Protein AF-0000000078832105 (afdb_homodimer)

Organism: Myxococcus xanthus (strain DK1622) (NCBI:txid246197)

Sequence (194 aa):
MTTTIAQAGFVQVTSPYPEEQELLDPALAAPTPQKAAQLRQKASHWLSRAQKELHDAIFARDGSEAGLDRYASARAELDSAETWALRVAEAFAIRRDMTTTIAQAGFVQVTSPYPEEQELLDPALAAPTPQKAAQLRQKASHWLSRAQKELHDAIFARDGSEAGLDRYASARAELDSAETWALRVAEAFAIRRD

Nearest PDB structures (foldseek):
  9had-assembly2_B  TM=5.428E-01  e=3.131E+00  Dermatophagoides farinae
  9had-assembly1_A  TM=5.353E-01  e=4.151E+00  Dermatophagoides farinae
  5yny-assembly1_A  TM=5.457E-01  e=4.646E+00  Dermatophagoides farinae
  3mq1-assembly1_A  TM=5.879E-01  e=6.895E+00  Dermatophagoides pteronyssinus
  8tsh-assembly1_L  TM=4.467E-01  e=4.391E+00  Caldimonas thermodepolymerans

Radius of gyration: 22.41 Å; Cα contacts (8 Å, |Δi|>4): 141; chains: 2; bounding box: 81×54×56 Å

Solvent-accessible surface area (backbone atoms only — not comparable to full-atom values): 10918 Å² total; per-residue (Å²): 138,84,80,79,78,80,77,76,75,74,73,72,73,69,65,83,56,64,66,59,63,56,67,76,32,70,59,65,76,68,45,52,71,65,52,46,51,49,51,47,50,51,30,49,50,47,33,52,50,25,51,50,47,32,55,50,26,45,72,59,34,54,84,43,69,68,30,52,50,44,31,53,51,22,48,51,46,29,53,53,28,48,53,50,32,46,51,53,28,53,56,54,27,62,61,72,107,137,85,80,80,79,79,78,75,76,74,73,72,74,67,70,80,57,65,67,60,60,54,70,74,34,71,58,65,76,72,46,51,71,66,53,46,51,48,51,48,49,52,29,50,51,46,33,53,51,26,49,50,46,32,55,50,26,46,72,58,34,55,84,43,69,68,30,51,50,46,32,51,51,23,49,52,46,29,53,53,27,48,53,49,31,47,52,53,28,52,56,53,28,62,62,71,107

Foldseek 3Di:
DDPPPPPPPPPPCVVVPCVLVCLPPCCLVDPDPVVLVVQLVVLVVQLVVLVVQLVVLVVVQDPDPVSVVSNVVSVVSNVSSVVSNVSSVVSVVVVVD/DDPPPPPPPPPCVVVVPCLLVCLVPCCLVDPDPVVLVVQLVVLVVQLVVLVVQLVCLVVVQDPDPVSVVSNVVSVVSNVSSVVSNVSSVVSVVVVVD

pLDDT: mean 73.22, std 26.32, range [25.31, 98.56]

Structure (mmCIF, N/CA/C/O backbone):
data_AF-0000000078832105-model_v1
#
loop_
_entity.id
_entity.type
_entity.pdbx_description
1 polymer 'FruA-associating protein, FapA'
#
loop_
_atom_site.group_PDB
_atom_site.id
_atom_site.type_symbol
_atom_site.label_atom_id
_atom_site.label_alt_id
_atom_site.label_comp_id
_atom_site.label_asym_id
_atom_site.label_entity_id
_atom_site.label_seq_id
_atom_site.pdbx_PDB_ins_code
_atom_site.Cartn_x
_atom_site.Cartn_y
_atom_site.Cartn_z
_atom_site.occupancy
_atom_site.B_iso_or_equiv
_atom_site.auth_seq_id
_atom_site.auth_comp_id
_atom_site.auth_asym_id
_atom_site.auth_atom_id
_atom_site.pdbx_PDB_model_num
ATOM 1 N N . MET A 1 1 ? -41.094 24.5 -32.531 1 25.81 1 MET A N 1
ATOM 2 C CA . MET A 1 1 ? -39.812 25.078 -32.125 1 25.81 1 MET A CA 1
ATOM 3 C C . MET A 1 1 ? -39.344 24.453 -30.812 1 25.81 1 MET A C 1
ATOM 5 O O . MET A 1 1 ? -39.969 24.641 -29.766 1 25.81 1 MET A O 1
ATOM 9 N N . THR A 1 2 ? -38.844 23.062 -30.734 1 27.06 2 THR A N 1
ATOM 10 C CA . THR A 1 2 ? -38.562 22.016 -29.766 1 27.06 2 THR A CA 1
ATOM 11 C C . THR A 1 2 ? -37.312 22.297 -28.984 1 27.06 2 THR A C 1
ATOM 13 O O . THR A 1 2 ? -36.219 22.328 -29.531 1 27.06 2 THR A O 1
ATOM 16 N N . THR A 1 3 ? -37.312 23.266 -27.969 1 27.09 3 THR A N 1
ATOM 17 C CA . THR A 1 3 ? -36.156 23.672 -27.219 1 27.09 3 THR A CA 1
ATOM 18 C C . THR A 1 3 ? -35.531 22.484 -26.469 1 27.09 3 THR A C 1
ATOM 20 O O . THR A 1 3 ? -36.219 21.844 -25.672 1 27.09 3 THR A O 1
ATOM 23 N N . THR A 1 4 ? -34.594 21.734 -27.047 1 29.16 4 THR A N 1
ATOM 24 C CA . THR A 1 4 ? -33.844 20.625 -26.484 1 29.16 4 THR A CA 1
ATOM 25 C C . THR A 1 4 ? -33.094 21.062 -25.219 1 29.16 4 THR A C 1
ATOM 27 O O . THR A 1 4 ? -32.281 21.969 -25.25 1 29.16 4 THR A O 1
ATOM 30 N N . ILE A 1 5 ? -33.781 21 -24.031 1 27.84 5 ILE A N 1
ATOM 31 C CA . ILE A 1 5 ? -33.156 21.25 -22.719 1 27.84 5 ILE A CA 1
ATOM 32 C C . ILE A 1 5 ? -31.953 20.328 -22.516 1 27.84 5 ILE A C 1
ATOM 34 O O . ILE A 1 5 ? -32.094 19.109 -22.578 1 27.84 5 ILE A O 1
ATOM 38 N N . ALA A 1 6 ? -30.734 20.688 -22.781 1 30.8 6 ALA A N 1
ATOM 39 C CA . ALA A 1 6 ? -29.438 20.062 -22.516 1 30.8 6 ALA A CA 1
ATOM 40 C C . ALA A 1 6 ? -29.297 19.688 -21.047 1 30.8 6 ALA A C 1
ATOM 42 O O . ALA A 1 6 ? -29.203 20.562 -20.188 1 30.8 6 ALA A O 1
ATOM 43 N N . GLN A 1 7 ? -29.938 18.656 -20.438 1 28.67 7 GLN A N 1
ATOM 44 C CA . GLN A 1 7 ? -29.734 18.188 -19.078 1 28.67 7 GLN A CA 1
ATOM 45 C C . GLN A 1 7 ? -28.281 17.797 -18.844 1 28.67 7 GLN A C 1
ATOM 47 O O . GLN A 1 7 ? -27.75 16.906 -19.5 1 28.67 7 GLN A O 1
ATOM 52 N N . ALA A 1 8 ? -27.453 18.766 -18.703 1 29.84 8 ALA A N 1
ATOM 53 C CA . ALA A 1 8 ? -26.078 18.594 -18.25 1 29.84 8 ALA A CA 1
ATOM 54 C C . ALA A 1 8 ? -25.984 17.594 -17.109 1 29.84 8 ALA A C 1
ATOM 56 O O . ALA A 1 8 ? -26.656 17.75 -16.078 1 29.84 8 ALA A O 1
ATOM 57 N N . GLY A 1 9 ? -26.031 16.312 -17.328 1 26.95 9 GLY A N 1
ATOM 58 C CA . GLY A 1 9 ? -25.938 15.18 -16.422 1 26.95 9 GLY A CA 1
ATOM 59 C C . GLY A 1 9 ? -24.828 15.32 -15.406 1 26.95 9 GLY A C 1
ATOM 60 O O . GLY A 1 9 ? -23.656 15.422 -15.773 1 26.95 9 GLY A O 1
ATOM 61 N N . PHE A 1 10 ? -25.031 16.062 -14.32 1 28 10 PHE A N 1
ATOM 62 C CA . PHE A 1 10 ? -24.203 16.141 -13.125 1 28 10 PHE A CA 1
ATOM 63 C C . PHE A 1 10 ? -23.812 14.75 -12.648 1 28 10 PHE A C 1
ATOM 65 O O . PHE A 1 10 ? -24.672 13.945 -12.273 1 28 10 PHE A O 1
ATOM 72 N N . VAL A 1 11 ? -23 14.109 -13.352 1 29.59 11 VAL A N 1
ATOM 73 C CA . VAL A 1 11 ? -22.484 12.867 -12.789 1 29.59 11 VAL A CA 1
ATOM 74 C C . VAL A 1 11 ? -22.047 13.086 -11.344 1 29.59 11 VAL A C 1
ATOM 76 O O . VAL A 1 11 ? -21.125 13.852 -11.07 1 29.59 11 VAL A O 1
ATOM 79 N N . GLN A 1 12 ? -22.969 13.102 -10.414 1 31.59 12 GLN A N 1
ATOM 80 C CA . GLN A 1 12 ? -22.688 13.062 -8.984 1 31.59 12 GLN A CA 1
ATOM 81 C C . GLN A 1 12 ? -21.609 12.023 -8.656 1 31.59 12 GLN A C 1
ATOM 83 O O . GLN A 1 12 ? -21.828 10.82 -8.852 1 31.59 12 GLN A O 1
ATOM 88 N N . VAL A 1 13 ? -20.453 12.258 -9.031 1 31.36 13 VAL A N 1
ATOM 89 C CA . VAL A 1 13 ? -19.422 11.375 -8.5 1 31.36 13 VAL A CA 1
ATOM 90 C C . VAL A 1 13 ? -19.625 11.195 -6.992 1 31.36 13 VAL A C 1
ATOM 92 O O . VAL A 1 13 ? -19.5 12.156 -6.227 1 31.36 13 VAL A O 1
ATOM 95 N N . THR A 1 14 ? -20.703 10.594 -6.598 1 33.31 14 THR A N 1
ATOM 96 C CA . THR A 1 14 ? -20.859 10.148 -5.215 1 33.31 14 THR A CA 1
ATOM 97 C C . THR A 1 14 ? -19.547 9.555 -4.691 1 33.31 14 THR A C 1
ATOM 99 O O . THR A 1 14 ? -19.078 8.539 -5.203 1 33.31 14 THR A O 1
ATOM 102 N N . SER A 1 15 ? -18.641 10.352 -4.57 1 36.91 15 SER A N 1
ATOM 103 C CA . SER A 1 15 ? -17.422 9.82 -3.98 1 36.91 15 SER A CA 1
ATOM 104 C C . SER A 1 15 ? -17.719 8.922 -2.789 1 36.91 15 SER A C 1
ATOM 106 O O . SER A 1 15 ? -18.406 9.336 -1.854 1 36.91 15 SER A O 1
ATOM 108 N N . PRO A 1 16 ? -17.859 7.684 -2.949 1 37.91 16 PRO A N 1
ATOM 109 C CA . PRO A 1 16 ? -18.328 6.715 -1.957 1 37.91 16 PRO A CA 1
ATOM 110 C C . PRO A 1 16 ? -17.688 6.91 -0.589 1 37.91 16 PRO A C 1
ATOM 112 O O . PRO A 1 16 ? -18.125 6.312 0.397 1 37.91 16 PRO A O 1
ATOM 115 N N . TYR A 1 17 ? -16.438 7.367 -0.546 1 37.22 17 TYR A N 1
ATOM 116 C CA . TYR A 1 17 ? -15.859 7.395 0.792 1 37.22 17 TYR A CA 1
ATOM 117 C C . TYR A 1 17 ? -15.992 8.781 1.414 1 37.22 17 TYR A C 1
ATOM 119 O O . TYR A 1 17 ? -15.469 9.758 0.877 1 37.22 17 TYR A O 1
ATOM 127 N N . PRO A 1 18 ? -16.922 8.969 2.186 1 40.38 18 PRO A N 1
ATOM 128 C CA . PRO A 1 18 ? -17.156 10.203 2.926 1 40.38 18 PRO A CA 1
ATOM 129 C C . PRO A 1 18 ? -15.875 10.836 3.453 1 40.38 18 PRO A C 1
ATOM 131 O O . PRO A 1 18 ? -15.805 12.055 3.621 1 40.38 18 PRO A O 1
ATOM 134 N N . GLU A 1 19 ? -15.008 9.969 3.688 1 41.38 19 GLU A N 1
ATOM 135 C CA . GLU A 1 19 ? -13.82 10.5 4.34 1 41.38 19 GLU A CA 1
ATOM 136 C C . GLU A 1 19 ? -13.062 11.461 3.416 1 41.38 19 GLU A C 1
ATOM 138 O O . GLU A 1 19 ? -12.281 12.289 3.881 1 41.38 19 GLU A O 1
ATOM 143 N N . GLU A 1 20 ? -13.242 11.242 2.188 1 42.34 20 GLU A N 1
ATOM 144 C CA . GLU A 1 20 ? -12.625 12.211 1.288 1 42.34 20 GLU A CA 1
ATOM 145 C C . GLU A 1 20 ? -13.164 13.617 1.535 1 42.34 20 GLU A C 1
ATOM 147 O O . GLU A 1 20 ? -12.43 14.602 1.411 1 42.34 20 GLU A O 1
ATOM 152 N N . GLN A 1 21 ? -14.438 13.688 1.765 1 43.47 21 GLN A N 1
ATOM 153 C CA . GLN A 1 21 ? -15.023 15 1.999 1 43.47 21 GLN A CA 1
ATOM 154 C C . GLN A 1 21 ? -14.359 15.695 3.186 1 43.47 21 GLN A C 1
ATOM 156 O O . GLN A 1 21 ? -14.219 16.922 3.191 1 43.47 21 GLN A O 1
ATOM 161 N N . GLU A 1 22 ? -14 15.031 4.141 1 45.31 22 GLU A N 1
ATOM 162 C CA . GLU A 1 22 ? -13.422 15.695 5.305 1 45.31 22 GLU A CA 1
ATOM 163 C C . GLU A 1 22 ? -12.055 16.281 4.977 1 45.31 22 GLU A C 1
ATOM 165 O O . GLU A 1 22 ? -11.648 17.281 5.574 1 45.31 22 GLU A O 1
ATOM 170 N N . LEU A 1 23 ? -11.32 15.672 4.098 1 45.22 23 LEU A N 1
ATOM 171 C CA . LEU A 1 23 ? -9.953 16.125 3.832 1 45.22 23 LEU A CA 1
ATOM 172 C C . LEU A 1 23 ? -9.953 17.547 3.273 1 45.22 23 LEU A C 1
ATOM 174 O O . LEU A 1 23 ? -8.992 18.281 3.459 1 45.22 23 LEU A O 1
ATOM 178 N N . LEU A 1 24 ? -10.867 17.781 2.359 1 45.84 24 LEU A N 1
ATOM 179 C CA . LEU A 1 24 ? -10.969 19.141 1.863 1 45.84 24 LEU A CA 1
ATOM 180 C C . LEU A 1 24 ? -11.508 20.078 2.943 1 45.84 24 LEU A C 1
ATOM 182 O O . LEU A 1 24 ? -11.812 21.234 2.672 1 45.84 24 LEU A O 1
ATOM 186 N N . ASP A 1 25 ? -11.695 19.578 4.137 1 46.91 25 ASP A N 1
ATOM 187 C CA . ASP A 1 25 ? -12.273 20.406 5.191 1 46.91 25 ASP A CA 1
ATOM 188 C C . ASP A 1 25 ? -11.336 21.547 5.574 1 46.91 25 ASP A C 1
ATOM 190 O O . ASP A 1 25 ? -10.117 21.359 5.676 1 46.91 25 ASP A O 1
ATOM 194 N N . PRO A 1 26 ? -11.703 22.703 5.512 1 47.16 26 PRO A N 1
ATOM 195 C CA . PRO A 1 26 ? -11.109 23.875 6.133 1 47.16 26 PRO A CA 1
ATOM 196 C C . PRO A 1 26 ? -10.32 23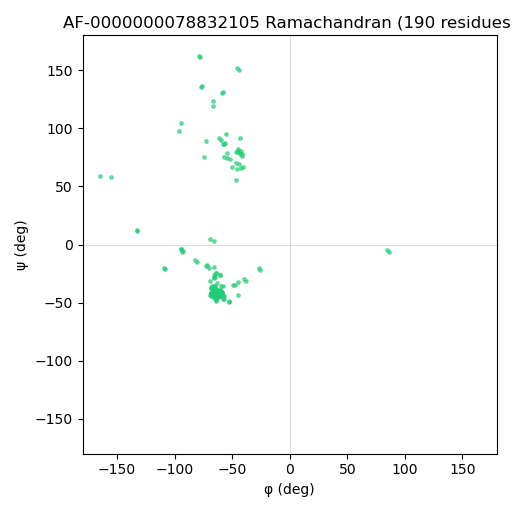.547 7.398 1 47.16 26 PRO A C 1
ATOM 198 O O . PRO A 1 26 ? -9.602 24.406 7.926 1 47.16 26 PRO A O 1
ATOM 201 N N . ALA A 1 27 ? -10.648 22.469 7.93 1 47.94 27 ALA A N 1
ATOM 202 C CA . ALA A 1 27 ? -10.023 22.156 9.211 1 47.94 27 ALA A CA 1
ATOM 203 C C . ALA A 1 27 ? -8.516 21.984 9.07 1 47.94 27 ALA A C 1
ATOM 205 O O . ALA A 1 27 ? -7.789 21.969 10.062 1 47.94 27 ALA A O 1
ATOM 206 N N . LEU A 1 28 ? -8.039 21.625 7.812 1 54.88 28 LEU A N 1
ATOM 207 C CA . LEU A 1 28 ? -6.59 21.562 7.656 1 54.88 28 LEU A CA 1
ATOM 208 C C . LEU A 1 28 ? -5.984 22.953 7.707 1 54.88 28 LEU A C 1
ATOM 210 O O . LEU A 1 28 ? -4.766 23.109 7.824 1 54.88 28 LEU A O 1
ATOM 214 N N . ALA A 1 29 ? -6.691 23.969 7.48 1 53.84 29 ALA A N 1
ATOM 215 C CA . ALA A 1 29 ? -6.137 25.328 7.395 1 53.84 29 ALA A CA 1
ATOM 216 C C . ALA A 1 29 ? -5.531 25.75 8.727 1 53.84 29 ALA A C 1
ATOM 218 O O . ALA A 1 29 ? -4.547 26.5 8.758 1 53.84 29 ALA A O 1
ATOM 219 N N . ALA A 1 30 ? -6.086 25.297 9.828 1 57.03 30 ALA A N 1
ATOM 220 C CA . ALA A 1 30 ? -5.469 25.766 11.07 1 57.03 30 ALA A CA 1
ATOM 221 C C . ALA A 1 30 ? -5.91 24.922 12.258 1 57.03 30 ALA A C 1
ATOM 223 O O . ALA A 1 30 ? -6.598 25.406 13.156 1 57.03 30 ALA A O 1
ATOM 224 N N . PRO A 1 31 ? -5.555 23.641 12.023 1 63.94 31 PRO A N 1
ATOM 225 C CA . PRO A 1 31 ? -6.109 22.828 13.117 1 63.94 31 PRO A CA 1
ATOM 226 C C . PRO A 1 31 ? -5.305 22.953 14.406 1 63.94 31 PRO A C 1
ATOM 228 O O . PRO A 1 31 ? -4.105 23.234 14.367 1 63.94 31 PRO A O 1
ATOM 231 N N . THR A 1 32 ? -6.035 23.109 15.5 1 74.69 32 THR A N 1
ATOM 232 C CA . THR A 1 32 ? -5.367 22.891 16.781 1 74.69 32 THR A CA 1
ATOM 233 C C . THR A 1 32 ? -4.504 21.625 16.719 1 74.69 32 THR A C 1
ATOM 235 O O . THR A 1 32 ? -4.699 20.766 15.859 1 74.69 32 THR A O 1
ATOM 238 N N . PRO A 1 33 ? -3.502 21.641 17.453 1 80.62 33 PRO A N 1
ATOM 239 C CA . PRO A 1 33 ? -2.66 20.453 17.516 1 80.62 33 PRO A CA 1
ATOM 240 C C . PRO A 1 33 ? -3.467 19.172 17.719 1 80.62 33 PRO A C 1
ATOM 242 O O . PRO A 1 33 ? -3.131 18.125 17.156 1 80.62 33 PRO A O 1
ATOM 245 N N . GLN A 1 34 ? -4.473 19.281 18.438 1 83.56 34 GLN A N 1
ATOM 246 C CA . GLN A 1 34 ? -5.309 18.109 18.703 1 83.56 34 GLN A CA 1
ATOM 247 C C . GLN A 1 34 ? -6.047 17.672 17.438 1 83.56 34 GLN A C 1
ATOM 249 O O . GLN A 1 34 ? -6.105 16.469 17.141 1 83.56 34 GLN A O 1
ATOM 254 N N . LYS A 1 35 ? -6.551 18.641 16.766 1 82.44 35 LYS A N 1
ATOM 255 C CA . LYS A 1 35 ? -7.262 18.328 15.523 1 82.44 35 LYS A CA 1
ATOM 256 C C . LYS A 1 35 ? -6.305 17.797 14.461 1 82.44 35 LYS A C 1
ATOM 258 O O . LYS A 1 35 ? -6.652 16.875 13.711 1 82.44 35 LYS A O 1
ATOM 263 N N . ALA A 1 36 ? -5.145 18.328 14.438 1 82.69 36 ALA A N 1
ATOM 264 C CA . ALA A 1 36 ? -4.117 17.844 13.516 1 82.69 36 ALA A CA 1
ATOM 265 C C . ALA A 1 36 ? -3.758 16.391 13.805 1 82.69 36 ALA A C 1
ATOM 267 O O . ALA A 1 36 ? -3.643 15.586 12.883 1 82.69 36 ALA A O 1
ATOM 268 N N . ALA A 1 37 ? -3.641 16.109 15.078 1 86.94 37 ALA A N 1
ATOM 269 C CA . ALA A 1 37 ? -3.309 14.742 15.477 1 86.94 37 ALA A CA 1
ATOM 270 C C . ALA A 1 37 ? -4.426 13.773 15.102 1 86.94 37 ALA A C 1
ATOM 272 O O . ALA A 1 37 ? -4.16 12.648 14.664 1 86.94 37 ALA A O 1
ATOM 273 N N . GLN A 1 38 ? -5.617 14.297 15.227 1 89.38 38 GLN A N 1
ATOM 274 C CA . GLN A 1 38 ? -6.77 13.461 14.898 1 89.38 38 GLN A CA 1
ATOM 275 C C . GLN A 1 38 ? -6.828 13.172 13.406 1 89.38 38 GLN A C 1
ATOM 277 O O . GLN A 1 38 ? -7.098 12.039 12.992 1 89.38 38 GLN A O 1
ATOM 282 N N . LEU A 1 39 ? -6.574 14.109 12.641 1 89.12 39 LEU A N 1
ATOM 283 C CA . LEU A 1 39 ? -6.598 13.945 11.188 1 89.12 39 LEU A CA 1
ATOM 284 C C . LEU A 1 39 ? -5.492 13 10.734 1 89.12 39 LEU A C 1
ATOM 286 O O . LEU A 1 39 ? -5.707 12.156 9.859 1 89.12 39 LEU A O 1
ATOM 290 N N . ARG A 1 40 ? -4.379 13.148 11.383 1 91.38 40 ARG A N 1
ATOM 291 C CA . ARG A 1 40 ? -3.264 12.266 11.062 1 91.38 40 ARG A CA 1
ATOM 292 C C . ARG A 1 40 ? -3.605 10.812 11.398 1 91.38 40 ARG A C 1
ATOM 294 O O . ARG A 1 40 ? -3.281 9.906 10.633 1 91.38 40 ARG A O 1
ATOM 301 N N . GLN A 1 41 ? -4.23 10.664 12.469 1 93.75 41 GLN A N 1
ATOM 302 C CA . GLN A 1 41 ? -4.621 9.32 12.883 1 93.75 41 GLN A CA 1
ATOM 303 C C . GLN A 1 41 ? -5.645 8.727 11.914 1 93.75 41 GLN A C 1
ATOM 305 O O . GLN A 1 41 ? -5.547 7.555 11.539 1 93.75 41 GLN A O 1
ATOM 310 N N . LYS A 1 42 ? -6.566 9.523 11.539 1 94.12 42 LYS A N 1
ATOM 311 C CA . LYS A 1 42 ? -7.594 9.062 10.609 1 94.12 42 LYS A CA 1
ATOM 312 C C . LYS A 1 42 ? -6.984 8.695 9.258 1 94.12 42 LYS A C 1
ATOM 314 O O . LYS A 1 42 ? -7.336 7.668 8.672 1 94.12 42 LYS A O 1
ATOM 319 N N . ALA A 1 43 ? -6.109 9.492 8.828 1 94.88 43 ALA A N 1
ATOM 320 C CA . ALA A 1 43 ? -5.434 9.227 7.566 1 94.88 43 ALA A CA 1
ATOM 321 C C . ALA A 1 43 ? -4.602 7.945 7.652 1 94.88 43 ALA A C 1
ATOM 323 O O . ALA A 1 43 ? -4.605 7.133 6.727 1 94.88 43 ALA A O 1
ATOM 324 N N . SER A 1 44 ? -3.924 7.781 8.719 1 96.31 44 SER A N 1
ATOM 325 C CA . SER A 1 44 ? -3.119 6.582 8.938 1 96.31 44 SER A CA 1
ATOM 326 C C . SER A 1 44 ? -3.982 5.328 8.93 1 96.31 44 SER A C 1
ATOM 328 O O . SER A 1 44 ? -3.631 4.328 8.297 1 96.31 44 SER A O 1
ATOM 330 N N . HIS A 1 45 ? -5.062 5.406 9.578 1 97.5 45 HIS A N 1
ATOM 331 C CA . HIS A 1 45 ? -5.957 4.258 9.664 1 97.5 45 HIS A CA 1
ATOM 332 C C . HIS A 1 45 ? -6.531 3.9 8.297 1 97.5 45 HIS A C 1
ATOM 334 O O . HIS A 1 45 ? -6.57 2.727 7.922 1 97.5 45 HIS A O 1
ATOM 340 N N . TRP A 1 46 ? -6.949 4.891 7.625 1 97.88 46 TRP A N 1
ATOM 341 C CA . TRP A 1 46 ? -7.516 4.637 6.305 1 97.88 46 TRP A CA 1
ATOM 342 C C . TRP A 1 46 ? -6.469 4.047 5.367 1 97.88 46 TRP A C 1
ATOM 344 O O . TRP A 1 46 ? -6.738 3.084 4.648 1 97.88 46 TRP A O 1
ATOM 354 N N . LEU A 1 47 ? -5.293 4.605 5.402 1 98.12 47 LEU A N 1
ATOM 355 C CA . LEU A 1 47 ? -4.219 4.102 4.555 1 98.12 47 LEU A CA 1
ATOM 356 C C . LEU A 1 47 ? -3.895 2.65 4.887 1 98.12 47 LEU A C 1
ATOM 358 O O . LEU A 1 47 ? -3.748 1.818 3.988 1 98.12 47 LEU A O 1
ATOM 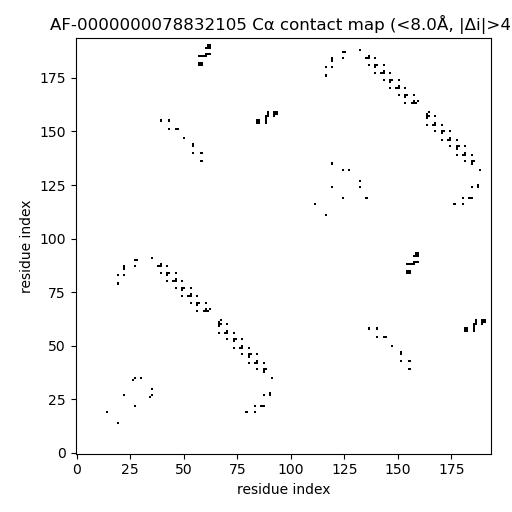362 N N . SER A 1 48 ? -3.846 2.34 6.145 1 98.38 48 SER A N 1
ATOM 363 C CA . SER A 1 48 ? -3.562 0.976 6.574 1 98.38 48 SER A CA 1
ATOM 364 C C . SER A 1 48 ? -4.637 0.008 6.094 1 98.38 48 SER A C 1
ATOM 366 O O . SER A 1 48 ? -4.324 -1.076 5.594 1 98.38 48 SER A O 1
ATOM 368 N N . ARG A 1 49 ? -5.836 0.424 6.23 1 98.38 49 ARG A N 1
ATOM 369 C CA . ARG A 1 49 ? -6.941 -0.424 5.797 1 98.38 49 ARG A CA 1
ATOM 370 C C . ARG A 1 49 ? -6.91 -0.644 4.289 1 98.38 49 ARG A C 1
ATOM 372 O O . ARG A 1 49 ? -7.086 -1.769 3.816 1 98.38 49 ARG A O 1
ATOM 379 N N . ALA A 1 50 ? -6.691 0.394 3.59 1 98.5 50 ALA A N 1
ATOM 380 C CA . ALA A 1 50 ? -6.648 0.304 2.133 1 98.5 50 ALA A CA 1
ATOM 381 C C . ALA A 1 50 ? -5.48 -0.564 1.671 1 98.5 50 ALA A C 1
ATOM 383 O O . ALA A 1 50 ? -5.609 -1.321 0.705 1 98.5 50 ALA A O 1
ATOM 384 N N . GLN A 1 51 ? -4.352 -0.435 2.303 1 98.56 51 GLN A N 1
ATOM 385 C CA . GLN A 1 51 ? -3.193 -1.268 2 1 98.56 51 GLN A CA 1
ATOM 386 C C . GLN A 1 51 ? -3.504 -2.744 2.225 1 98.56 51 GLN A C 1
ATOM 388 O O . GLN A 1 51 ? -3.168 -3.588 1.39 1 98.56 51 GLN A O 1
ATOM 393 N N . LYS A 1 52 ? -4.125 -3.059 3.264 1 98.44 52 LYS A N 1
ATOM 394 C CA . LYS A 1 52 ? -4.496 -4.438 3.562 1 98.44 52 LYS A CA 1
ATOM 395 C C . LYS A 1 52 ? -5.473 -4.98 2.521 1 98.44 52 LYS A C 1
ATOM 397 O O . LYS A 1 52 ? -5.344 -6.125 2.078 1 98.44 52 LYS A O 1
ATOM 402 N N . GLU A 1 53 ? -6.41 -4.152 2.176 1 98.44 53 GLU A N 1
ATOM 403 C CA . GLU A 1 53 ? -7.414 -4.59 1.208 1 98.44 53 GLU A CA 1
ATOM 404 C C . GLU A 1 53 ? -6.777 -4.895 -0.146 1 98.44 53 GLU A C 1
ATOM 406 O O . GLU A 1 53 ? -7.133 -5.879 -0.796 1 98.44 53 GLU A O 1
ATOM 411 N N . LEU A 1 54 ? -5.859 -4.066 -0.582 1 98.5 54 LEU A N 1
ATOM 412 C CA . LEU A 1 54 ? -5.172 -4.332 -1.842 1 98.5 54 LEU A CA 1
ATOM 413 C C . LEU A 1 54 ? -4.328 -5.598 -1.745 1 98.5 54 LEU A C 1
ATOM 415 O O . LEU A 1 54 ? -4.316 -6.414 -2.672 1 98.5 54 LEU A O 1
ATOM 419 N N . HIS A 1 55 ? -3.625 -5.703 -0.631 1 97.88 55 HIS A N 1
ATOM 420 C CA . HIS A 1 55 ? -2.836 -6.902 -0.382 1 97.88 55 HIS A CA 1
ATOM 421 C C . HIS A 1 55 ? -3.686 -8.164 -0.526 1 97.88 55 HIS A C 1
ATOM 423 O O . HIS A 1 55 ? -3.322 -9.078 -1.263 1 97.88 55 HIS A O 1
ATOM 429 N N . ASP A 1 56 ? -4.824 -8.172 0.126 1 97.25 56 ASP A N 1
ATOM 430 C CA . ASP A 1 56 ? -5.719 -9.328 0.087 1 97.25 56 ASP A CA 1
ATOM 431 C C . ASP A 1 56 ? -6.246 -9.562 -1.325 1 97.25 56 ASP A C 1
ATOM 433 O O . ASP A 1 56 ? -6.344 -10.711 -1.773 1 97.25 56 ASP A O 1
ATOM 437 N N . ALA A 1 57 ? -6.594 -8.492 -2.014 1 97.25 57 ALA A N 1
ATOM 438 C CA . ALA A 1 57 ? -7.148 -8.609 -3.359 1 97.25 57 ALA A CA 1
ATOM 439 C C . ALA A 1 57 ? -6.133 -9.219 -4.32 1 97.25 57 ALA A C 1
ATOM 441 O O . ALA A 1 57 ? -6.492 -10.008 -5.195 1 97.25 57 ALA A O 1
ATOM 442 N N . ILE A 1 58 ? -4.914 -8.828 -4.191 1 96.38 58 ILE A N 1
ATOM 443 C CA . ILE A 1 58 ? -3.859 -9.344 -5.059 1 96.38 58 ILE A CA 1
ATOM 444 C C . ILE A 1 58 ? -3.764 -10.859 -4.898 1 96.38 58 ILE A C 1
ATOM 446 O O . ILE A 1 58 ? -3.771 -11.602 -5.887 1 96.38 58 ILE A O 1
ATOM 450 N N . PHE A 1 59 ? -3.805 -11.398 -3.717 1 94.06 59 PHE A N 1
ATOM 451 C CA . PHE A 1 59 ? -3.51 -12.812 -3.502 1 94.06 59 PHE A CA 1
ATOM 452 C C . PHE A 1 59 ? -4.789 -13.641 -3.512 1 94.06 59 PHE A C 1
ATOM 454 O O . PHE A 1 59 ? -4.738 -14.875 -3.479 1 94.06 59 PHE A O 1
ATOM 461 N N . ALA A 1 60 ? -5.895 -12.945 -3.625 1 91.81 60 ALA A N 1
ATOM 462 C CA . ALA A 1 60 ? -7.168 -13.641 -3.801 1 91.81 60 ALA A CA 1
ATOM 463 C C . ALA A 1 60 ? -7.512 -13.797 -5.281 1 91.81 60 ALA A C 1
ATOM 465 O O . ALA A 1 60 ? -8.5 -14.438 -5.633 1 91.81 60 ALA A O 1
ATOM 466 N N . ARG A 1 61 ? -6.711 -13.211 -6.129 1 86.38 61 ARG A N 1
ATOM 467 C CA . ARG A 1 61 ? -6.992 -13.25 -7.562 1 86.38 61 ARG A CA 1
ATOM 468 C C . ARG A 1 61 ? -7.055 -14.688 -8.07 1 86.38 61 ARG A C 1
ATOM 470 O O . ARG A 1 61 ? -6.156 -15.492 -7.789 1 86.38 61 ARG A O 1
ATOM 477 N N . ASP A 1 62 ? -8.094 -14.984 -8.781 1 81.38 62 ASP A N 1
ATOM 478 C CA . ASP A 1 62 ? -8.305 -16.328 -9.297 1 81.38 62 ASP A CA 1
ATOM 479 C C . ASP A 1 62 ? -8.68 -16.312 -10.773 1 81.38 62 ASP A C 1
ATOM 481 O O . ASP A 1 62 ? -9.164 -17.312 -11.312 1 81.38 62 ASP A O 1
ATOM 485 N N . GLY A 1 63 ? -8.5 -15.156 -11.406 1 81.5 63 GLY A N 1
ATOM 486 C CA . GLY A 1 63 ? -8.766 -15.023 -12.836 1 81.5 63 GLY A CA 1
ATOM 487 C C . GLY A 1 63 ? -10.227 -14.742 -13.148 1 81.5 63 GLY A C 1
ATOM 488 O O . GLY A 1 63 ? -10.578 -14.492 -14.297 1 81.5 63 GLY A O 1
ATOM 489 N N . SER A 1 64 ? -11.102 -14.742 -12.172 1 86.12 64 SER A N 1
ATOM 490 C CA . SER A 1 64 ? -12.516 -14.469 -12.367 1 86.12 64 SER A CA 1
ATOM 491 C C . SER A 1 64 ? -12.781 -12.977 -12.5 1 86.12 64 SER A C 1
ATOM 493 O O . SER A 1 64 ? -11.938 -12.156 -12.125 1 86.12 64 SER A O 1
ATOM 495 N N . GLU A 1 65 ? -13.883 -12.641 -13.016 1 91.31 65 GLU A N 1
ATOM 496 C CA . GLU A 1 65 ? -14.305 -11.242 -13.109 1 91.31 65 GLU A CA 1
ATOM 497 C C . GLU A 1 65 ? -14.438 -10.617 -11.727 1 91.31 65 GLU A C 1
ATOM 499 O O . GLU A 1 65 ? -14.055 -9.461 -11.523 1 91.31 65 GLU A O 1
ATOM 504 N N . ALA A 1 66 ? -14.945 -11.383 -10.828 1 92.62 66 ALA A N 1
ATOM 505 C CA . ALA A 1 66 ? -15.094 -10.906 -9.461 1 92.62 66 ALA A CA 1
ATOM 506 C C . ALA A 1 66 ? -13.734 -10.562 -8.852 1 92.62 66 ALA A C 1
ATOM 508 O O . ALA A 1 66 ? -13.594 -9.562 -8.148 1 92.62 66 ALA A O 1
ATOM 509 N N . GLY A 1 67 ? -12.734 -11.391 -9.109 1 91.25 67 GLY A N 1
ATOM 510 C CA . GLY A 1 67 ? -11.383 -11.141 -8.633 1 91.25 67 GLY A CA 1
ATOM 511 C C . GLY A 1 67 ? -10.758 -9.898 -9.242 1 91.25 67 GLY A C 1
ATOM 512 O O . GLY A 1 67 ? -10.086 -9.133 -8.547 1 91.25 67 GLY A O 1
ATOM 513 N N . LEU A 1 68 ? -11.023 -9.727 -10.477 1 91.5 68 LEU A N 1
ATOM 514 C CA . LEU A 1 68 ? -10.516 -8.539 -11.164 1 91.5 68 LEU A CA 1
ATOM 515 C C . LEU A 1 68 ? -11.18 -7.273 -10.625 1 91.5 68 LEU A C 1
ATOM 517 O O . LEU A 1 68 ? -10.508 -6.258 -10.43 1 91.5 68 LEU A O 1
ATOM 521 N N . ASP A 1 69 ? -12.445 -7.359 -10.422 1 95.12 69 ASP A N 1
ATOM 522 C CA . ASP A 1 69 ? -13.188 -6.223 -9.891 1 95.12 69 ASP A CA 1
ATOM 523 C C . ASP A 1 69 ? -12.719 -5.875 -8.477 1 95.12 69 ASP A C 1
ATOM 525 O O . ASP A 1 69 ? -12.586 -4.699 -8.133 1 95.12 69 ASP A O 1
ATOM 529 N N . ARG A 1 70 ? -12.531 -6.855 -7.715 1 96 70 ARG A N 1
ATOM 530 C CA . ARG A 1 70 ? -12.055 -6.648 -6.348 1 96 70 ARG A CA 1
ATOM 531 C C . ARG A 1 70 ? -10.703 -5.945 -6.344 1 96 70 ARG A C 1
ATOM 533 O O . ARG A 1 70 ? -10.484 -5.023 -5.559 1 96 70 ARG A O 1
ATOM 540 N N . TYR A 1 71 ? -9.891 -6.391 -7.207 1 96 71 TYR A N 1
ATOM 541 C CA . TYR A 1 71 ? -8.578 -5.766 -7.309 1 96 71 TYR A CA 1
ATOM 542 C C . TYR A 1 71 ? -8.703 -4.312 -7.746 1 96 71 TYR A C 1
ATOM 544 O O . TYR A 1 71 ? -8.07 -3.426 -7.16 1 96 71 TYR A O 1
ATOM 552 N N . ALA A 1 72 ? -9.422 -4.09 -8.703 1 97.06 72 ALA A N 1
ATOM 553 C CA . ALA A 1 72 ? -9.602 -2.732 -9.211 1 97.06 72 ALA A CA 1
ATOM 554 C C . ALA A 1 72 ? -10.156 -1.81 -8.125 1 97.06 72 ALA A C 1
ATOM 556 O O . ALA A 1 72 ? -9.711 -0.67 -7.984 1 97.06 72 ALA A O 1
ATOM 557 N N . SER A 1 73 ? -11.117 -2.297 -7.406 1 98.06 73 SER A N 1
ATOM 558 C CA . SER A 1 73 ? -11.719 -1.52 -6.332 1 98.06 73 SER A CA 1
ATOM 559 C C . SER A 1 73 ? -10.711 -1.235 -5.223 1 98.06 73 SER A C 1
ATOM 561 O O . SER A 1 73 ? -10.633 -0.113 -4.719 1 98.06 73 SER A O 1
ATOM 563 N N . ALA A 1 74 ? -9.969 -2.23 -4.875 1 98.25 74 ALA A N 1
ATOM 564 C CA . ALA A 1 74 ? -8.961 -2.062 -3.828 1 98.25 74 ALA A CA 1
ATOM 565 C C . ALA A 1 74 ? -7.883 -1.071 -4.258 1 98.25 74 ALA A C 1
ATOM 567 O O . ALA A 1 74 ? -7.426 -0.257 -3.451 1 98.25 74 ALA A O 1
ATOM 568 N N . ARG A 1 75 ? -7.559 -1.146 -5.484 1 97.69 75 ARG A N 1
ATOM 569 C CA . ARG A 1 75 ? -6.555 -0.223 -6.012 1 97.69 75 ARG A CA 1
ATOM 570 C C . ARG A 1 75 ? -7.062 1.215 -5.969 1 97.69 75 ARG A C 1
ATOM 572 O O . ARG A 1 75 ? -6.34 2.121 -5.547 1 97.69 75 ARG A O 1
ATOM 579 N N . ALA A 1 76 ? -8.234 1.35 -6.355 1 97.56 76 ALA A N 1
ATOM 580 C CA . ALA A 1 76 ? -8.836 2.68 -6.344 1 97.56 76 ALA A CA 1
ATOM 581 C C . ALA A 1 76 ? -8.914 3.236 -4.926 1 97.56 76 ALA A C 1
ATOM 583 O O . ALA A 1 76 ? -8.617 4.414 -4.695 1 97.56 76 ALA A O 1
ATOM 584 N N . GLU A 1 77 ? -9.297 2.396 -4.055 1 98 77 GLU A N 1
ATOM 585 C CA . GLU A 1 77 ? -9.375 2.811 -2.656 1 98 77 GLU A CA 1
ATOM 586 C C . GLU A 1 77 ? -8 3.199 -2.121 1 98 77 GLU A C 1
ATOM 588 O O . GLU A 1 77 ? -7.859 4.211 -1.432 1 98 77 GLU A O 1
ATOM 593 N N . LEU A 1 78 ? -7.008 2.445 -2.422 1 98.31 78 LEU A N 1
ATOM 594 C CA . LEU A 1 78 ? -5.656 2.75 -1.955 1 98.31 78 LEU A CA 1
ATOM 595 C C . LEU A 1 78 ? -5.168 4.07 -2.535 1 98.31 78 LEU A C 1
ATOM 597 O O . LEU A 1 78 ? -4.543 4.871 -1.831 1 98.31 78 LEU A O 1
ATOM 601 N N . ASP A 1 79 ? -5.441 4.309 -3.746 1 96.88 79 ASP A N 1
ATOM 602 C CA . ASP A 1 79 ? -5.055 5.566 -4.371 1 96.88 79 ASP A CA 1
ATOM 603 C C . ASP A 1 79 ? -5.676 6.758 -3.643 1 96.88 79 ASP A C 1
ATOM 605 O O . ASP A 1 79 ? -5 7.754 -3.385 1 96.88 79 ASP A O 1
ATOM 609 N N . SER A 1 80 ? -6.914 6.617 -3.305 1 96.06 80 SER A N 1
ATOM 610 C CA . SER A 1 80 ? -7.613 7.68 -2.588 1 96.06 80 SER A CA 1
ATOM 611 C C . SER A 1 80 ? -7.047 7.867 -1.186 1 96.06 80 SER A C 1
ATOM 613 O O . SER A 1 80 ? -6.828 9 -0.746 1 96.06 80 SER A O 1
ATOM 615 N N . ALA A 1 81 ? -6.809 6.801 -0.528 1 96.94 81 ALA A N 1
ATOM 616 C CA . ALA A 1 81 ? -6.273 6.859 0.831 1 96.94 81 ALA A CA 1
ATOM 617 C C . ALA A 1 81 ? -4.883 7.48 0.847 1 96.94 81 ALA A C 1
ATOM 619 O O . ALA A 1 81 ? -4.559 8.273 1.734 1 96.94 81 ALA A O 1
ATOM 620 N N . GLU A 1 82 ? -4.07 7.094 -0.138 1 96.69 82 GLU A N 1
ATOM 621 C CA . GLU A 1 82 ? -2.723 7.641 -0.226 1 96.69 82 GLU A CA 1
ATOM 622 C C . GLU A 1 82 ? -2.752 9.141 -0.503 1 96.69 82 GLU A C 1
ATOM 624 O O . GLU A 1 82 ? -1.992 9.906 0.096 1 96.69 82 GLU A O 1
ATOM 629 N N . THR A 1 83 ? -3.568 9.523 -1.364 1 95.31 83 THR A N 1
ATOM 630 C CA . THR A 1 83 ? -3.711 10.938 -1.682 1 95.31 83 THR A CA 1
ATOM 631 C C . THR A 1 83 ? -4.09 11.734 -0.437 1 95.31 83 THR A C 1
ATOM 633 O O . THR A 1 83 ? -3.49 12.773 -0.155 1 95.31 83 THR A O 1
ATOM 636 N N . TRP A 1 84 ? -5.035 11.242 0.269 1 93.31 84 TRP A N 1
ATOM 637 C CA . TRP A 1 84 ? -5.473 11.93 1.481 1 93.31 84 TRP A CA 1
ATOM 638 C C . TRP A 1 84 ? -4.355 11.953 2.521 1 93.31 84 TRP A C 1
ATOM 640 O O . TRP A 1 84 ? -4.117 12.984 3.16 1 93.31 84 TRP A O 1
ATOM 650 N N . ALA A 1 85 ? -3.688 10.867 2.701 1 94.94 85 ALA A N 1
ATOM 651 C CA . ALA A 1 85 ? -2.598 10.781 3.668 1 94.94 85 ALA A CA 1
ATOM 652 C C . ALA A 1 85 ? -1.497 11.789 3.352 1 94.94 85 ALA A C 1
ATOM 654 O O . ALA A 1 85 ? -0.971 12.445 4.25 1 94.94 85 ALA A O 1
ATOM 655 N N . LEU A 1 86 ? -1.222 11.898 2.086 1 93.19 86 LEU A N 1
ATOM 656 C CA . LEU A 1 86 ? -0.188 12.836 1.665 1 93.19 86 LEU A CA 1
ATOM 657 C C . LEU A 1 86 ? -0.625 14.273 1.923 1 93.19 86 LEU A C 1
ATOM 659 O O . LEU A 1 86 ? 0.172 15.102 2.381 1 93.19 86 LEU A O 1
ATOM 663 N N . ARG A 1 87 ? -1.83 14.57 1.682 1 89.56 87 ARG A N 1
ATOM 664 C CA . ARG A 1 87 ? -2.365 15.906 1.938 1 89.56 87 ARG A CA 1
ATOM 665 C C . ARG A 1 87 ? -2.307 16.25 3.424 1 89.56 87 ARG A C 1
ATOM 667 O O . ARG A 1 87 ? -1.915 17.359 3.799 1 89.56 87 ARG A O 1
ATOM 674 N N . VAL A 1 88 ? -2.711 15.312 4.219 1 88.44 88 VAL A N 1
ATOM 675 C CA . VAL A 1 88 ? -2.703 15.5 5.664 1 88.44 88 VAL A CA 1
ATOM 676 C C . VAL A 1 88 ? -1.27 15.68 6.156 1 88.44 88 VAL A C 1
ATOM 678 O O . VAL A 1 88 ? -0.987 16.578 6.949 1 88.44 88 VAL A O 1
ATOM 681 N N . ALA A 1 89 ? -0.375 14.891 5.703 1 87.56 89 ALA A N 1
ATOM 682 C CA . ALA A 1 89 ? 1.027 14.961 6.105 1 87.56 89 ALA A CA 1
ATOM 683 C C . ALA A 1 89 ? 1.646 16.297 5.715 1 87.56 89 ALA A C 1
ATOM 685 O O . ALA A 1 89 ? 2.398 16.891 6.488 1 87.56 89 ALA A O 1
ATOM 686 N N . GLU A 1 90 ? 1.365 16.781 4.57 1 83.75 90 GLU A N 1
ATOM 687 C CA . GLU A 1 90 ? 1.903 18.047 4.07 1 83.75 90 GLU A CA 1
ATOM 688 C C . GLU A 1 90 ? 1.342 19.234 4.848 1 83.75 90 GLU A C 1
ATOM 690 O O . GLU A 1 90 ? 2.064 20.188 5.141 1 83.75 90 GLU A O 1
ATOM 695 N N . ALA A 1 91 ? 0.12 19.156 5.105 1 78.5 91 ALA A N 1
ATOM 696 C CA . ALA A 1 91 ? -0.537 20.25 5.816 1 78.5 91 ALA A CA 1
ATOM 697 C C . ALA A 1 91 ? 0.083 20.469 7.195 1 78.5 91 ALA A C 1
ATOM 699 O O . ALA A 1 91 ? 0.194 21.594 7.668 1 78.5 91 ALA A O 1
ATOM 700 N N . PHE A 1 92 ? 0.654 19.469 7.781 1 75.69 92 PHE A N 1
ATOM 701 C CA . PHE A 1 92 ? 1.126 19.609 9.156 1 75.69 92 PHE A CA 1
ATOM 702 C C . PHE A 1 92 ? 2.648 19.641 9.203 1 75.69 92 PHE A C 1
ATOM 704 O O . PHE A 1 92 ? 3.234 19.953 10.242 1 75.69 92 PHE A O 1
ATOM 711 N N . ALA A 1 93 ? 3.305 19.188 8.234 1 68.62 93 ALA A N 1
ATOM 712 C CA . ALA A 1 93 ? 4.75 19.391 8.148 1 68.62 93 ALA A CA 1
ATOM 713 C C . ALA A 1 93 ? 5.102 20.859 8.039 1 68.62 93 ALA A C 1
ATOM 715 O O . ALA A 1 93 ? 6.117 21.312 8.586 1 68.62 93 ALA A O 1
ATOM 716 N N . ILE A 1 94 ? 4.395 21.578 7.305 1 56.62 94 ILE A N 1
ATOM 717 C CA . ILE A 1 94 ? 4.648 23 7.125 1 56.62 94 ILE A CA 1
ATOM 718 C C . ILE A 1 94 ? 4.422 23.734 8.445 1 56.62 94 ILE A C 1
ATOM 720 O O . ILE A 1 94 ? 5.109 24.703 8.742 1 56.62 94 ILE A O 1
ATOM 724 N N . ARG A 1 95 ? 3.574 23.266 9.312 1 53.78 95 ARG A N 1
ATOM 725 C CA . ARG A 1 95 ? 3.283 24.062 10.508 1 53.78 95 ARG A CA 1
ATOM 726 C C . ARG A 1 95 ? 4.371 23.875 11.562 1 53.78 95 ARG A C 1
ATOM 728 O O . ARG A 1 95 ? 4.441 24.625 12.531 1 53.78 95 ARG A O 1
ATOM 735 N N . ARG A 1 96 ? 5.184 22.875 11.406 1 50.44 96 ARG A N 1
ATOM 736 C CA . ARG A 1 96 ? 6.203 22.734 12.438 1 50.44 96 ARG A CA 1
ATOM 737 C C . ARG A 1 96 ? 7.258 23.828 12.328 1 50.44 96 ARG A C 1
ATOM 739 O O . ARG A 1 96 ? 7.988 24.094 13.281 1 50.44 96 ARG A O 1
ATOM 746 N N . ASP A 1 97 ? 7.445 24.562 11.258 1 42.06 97 ASP A N 1
ATOM 747 C CA . ASP A 1 97 ? 8.344 25.719 11.352 1 42.06 97 ASP A CA 1
ATOM 748 C C . ASP A 1 97 ? 7.652 26.906 12.023 1 42.06 97 ASP A C 1
ATOM 750 O O . ASP A 1 97 ? 6.465 27.141 11.789 1 42.06 97 ASP A O 1
ATOM 754 N N . MET B 1 1 ? 42.062 12.641 -37.031 1 25.31 1 MET B N 1
ATOM 755 C CA . MET B 1 1 ? 40.938 11.695 -37.156 1 25.31 1 MET B CA 1
ATOM 756 C C . MET B 1 1 ? 40.469 11.195 -35.812 1 25.31 1 MET B C 1
ATOM 758 O O . MET B 1 1 ? 41.125 10.352 -35.188 1 25.31 1 MET B O 1
ATOM 762 N N . THR B 1 2 ? 39.938 12.047 -34.844 1 29.44 2 THR B N 1
ATOM 763 C CA . THR B 1 2 ? 39.688 11.992 -33.406 1 29.44 2 THR B CA 1
ATOM 764 C C . THR B 1 2 ? 38.5 11.078 -33.094 1 29.44 2 THR B C 1
ATOM 766 O O . THR B 1 2 ? 37.406 11.305 -33.594 1 29.44 2 THR B O 1
ATOM 769 N N . THR B 1 3 ? 38.719 9.711 -32.875 1 27.97 3 THR B N 1
ATOM 770 C CA . THR B 1 3 ? 37.781 8.625 -32.656 1 27.97 3 THR B CA 1
ATOM 771 C C . THR B 1 3 ? 36.969 8.883 -31.391 1 27.97 3 THR B C 1
ATOM 773 O O . THR B 1 3 ? 37.5 9.078 -30.297 1 27.97 3 THR B O 1
ATOM 776 N N . THR B 1 4 ? 35.812 9.516 -31.469 1 29.31 4 THR B N 1
ATOM 777 C CA . THR B 1 4 ? 34.844 9.797 -30.406 1 29.31 4 THR B CA 1
ATOM 778 C C . THR B 1 4 ? 34.406 8.5 -29.719 1 29.31 4 THR B C 1
ATOM 780 O O . THR B 1 4 ? 33.844 7.613 -30.359 1 29.31 4 THR B O 1
ATOM 783 N N . ILE B 1 5 ? 35.125 8.016 -28.672 1 28.73 5 ILE B N 1
ATOM 784 C CA . ILE B 1 5 ? 34.781 6.879 -27.828 1 28.73 5 ILE B CA 1
ATOM 785 C C . ILE B 1 5 ? 33.406 7.109 -27.172 1 28.73 5 ILE B C 1
ATOM 787 O O . ILE B 1 5 ? 33.25 8.062 -26.422 1 28.73 5 ILE B O 1
ATOM 791 N N . ALA B 1 6 ? 32.281 6.781 -27.766 1 30.67 6 ALA B N 1
ATOM 792 C CA . ALA B 1 6 ? 30.922 6.812 -27.266 1 30.67 6 ALA B CA 1
ATOM 793 C C . ALA B 1 6 ? 30.797 6.016 -25.969 1 30.67 6 ALA B C 1
ATOM 795 O O . ALA B 1 6 ? 31.047 4.812 -25.938 1 30.67 6 ALA B O 1
ATOM 796 N N . GLN B 1 7 ? 31.172 6.422 -24.703 1 28.22 7 GLN B N 1
ATOM 797 C CA . GLN B 1 7 ? 30.984 5.801 -23.406 1 28.22 7 GLN B CA 1
ATOM 798 C C . GLN B 1 7 ? 29.516 5.492 -23.141 1 28.22 7 GLN B C 1
ATOM 800 O O . GLN B 1 7 ? 28.688 6.402 -23.078 1 28.22 7 GLN B O 1
ATOM 805 N N . ALA B 1 8 ? 29 4.488 -23.781 1 30.86 8 ALA B N 1
ATOM 806 C CA . ALA B 1 8 ? 27.656 3.939 -23.531 1 30.86 8 ALA B CA 1
ATOM 807 C C . ALA B 1 8 ? 27.391 3.791 -22.047 1 30.86 8 ALA B C 1
ATOM 809 O O . ALA B 1 8 ? 28.172 3.176 -21.328 1 30.86 8 ALA B O 1
ATOM 810 N N . GLY B 1 9 ? 27 4.809 -21.328 1 26.56 9 GLY B N 1
ATOM 811 C CA . GLY B 1 9 ? 26.625 4.879 -19.938 1 26.56 9 GLY B CA 1
ATOM 812 C C . GLY B 1 9 ? 25.734 3.74 -19.5 1 26.56 9 GLY B C 1
ATOM 813 O O . GLY B 1 9 ? 24.594 3.617 -19.969 1 26.56 9 GLY B O 1
ATOM 814 N N . PHE B 1 10 ? 26.281 2.543 -19.266 1 28.44 10 PHE B N 1
ATOM 815 C CA . PHE B 1 10 ? 25.641 1.379 -18.688 1 28.44 10 PHE B CA 1
ATOM 816 C C . PHE B 1 10 ? 24.922 1.757 -17.391 1 28.44 10 PHE B C 1
ATOM 818 O O . PHE B 1 10 ? 25.547 2.156 -16.422 1 28.44 10 PHE B O 1
ATOM 825 N N . VAL B 1 11 ? 23.922 2.523 -17.453 1 30.3 11 VAL B N 1
ATOM 826 C CA . VAL B 1 11 ? 23.125 2.709 -16.234 1 30.3 11 VAL B CA 1
ATOM 827 C C . VAL B 1 11 ? 22.875 1.357 -15.57 1 30.3 11 VAL B C 1
ATOM 829 O O . VAL B 1 11 ? 22.219 0.485 -16.156 1 30.3 11 VAL B O 1
ATOM 832 N N . GLN B 1 12 ? 23.766 0.794 -14.852 1 31.16 12 GLN B N 1
ATOM 833 C CA . GLN B 1 12 ? 23.609 -0.384 -14.008 1 31.16 12 GLN B CA 1
ATOM 834 C C . GLN B 1 12 ? 22.312 -0.33 -13.227 1 31.16 12 GLN B C 1
ATOM 836 O O . GLN B 1 12 ? 22.125 0.537 -12.367 1 31.16 12 GLN B O 1
ATOM 841 N N . VAL B 1 13 ? 21.266 -0.395 -13.867 1 31.97 13 VAL B N 1
ATOM 842 C CA . VAL B 1 13 ? 20.047 -0.62 -13.094 1 31.97 13 VAL B CA 1
ATOM 843 C C . VAL B 1 13 ? 20.281 -1.755 -12.094 1 31.97 13 VAL B C 1
ATOM 845 O O . VAL B 1 13 ? 20.422 -2.916 -12.484 1 31.97 13 VAL B O 1
ATOM 848 N N . THR B 1 14 ? 21.297 -1.653 -11.242 1 33.66 14 THR B N 1
ATOM 849 C CA . THR B 1 14 ? 21.391 -2.605 -10.141 1 33.66 14 THR B CA 1
ATOM 850 C C . THR B 1 14 ? 20.016 -2.861 -9.523 1 33.66 14 THR B C 1
ATOM 852 O O . THR B 1 14 ? 19.359 -1.931 -9.07 1 33.66 14 THR B O 1
ATOM 855 N N . SER B 1 15 ? 19.297 -3.59 -10.172 1 37.16 15 SER B N 1
ATOM 856 C CA . SER B 1 15 ? 18 -3.977 -9.602 1 37.16 15 SER B CA 1
ATOM 857 C C . SER B 1 15 ? 18.141 -4.309 -8.117 1 37.16 15 SER B C 1
ATOM 859 O O . SER B 1 15 ? 18.891 -5.211 -7.746 1 37.16 15 SER B O 1
ATOM 861 N N . PRO B 1 16 ? 18.188 -3.383 -7.238 1 37.41 16 PRO B N 1
ATOM 862 C CA . PRO B 1 16 ? 18.609 -3.508 -5.84 1 37.41 16 PRO B CA 1
ATOM 863 C C . PRO B 1 16 ? 18.016 -4.738 -5.152 1 37.41 16 PRO B C 1
ATOM 865 O O . PRO B 1 16 ? 18.484 -5.137 -4.086 1 37.41 16 PRO B O 1
ATOM 868 N N . TYR B 1 17 ? 16.688 -5.07 -5.34 1 37.09 17 TYR B N 1
ATOM 869 C CA . TYR B 1 17 ? 16.188 -6.141 -4.488 1 37.09 17 TYR B CA 1
ATOM 870 C C . TYR B 1 17 ? 16.281 -7.488 -5.195 1 37.09 17 TYR B C 1
ATOM 872 O O . TYR B 1 17 ? 15.773 -7.648 -6.309 1 37.09 17 TYR B O 1
ATOM 880 N N . PRO B 1 18 ? 17.188 -8.273 -4.84 1 41.22 18 PRO B N 1
ATOM 881 C CA . PRO B 1 18 ? 17.406 -9.633 -5.34 1 41.22 18 PRO B CA 1
ATOM 882 C C . PRO B 1 18 ? 16.094 -10.391 -5.578 1 41.22 18 PRO B C 1
ATOM 884 O O . PRO B 1 18 ? 16.031 -11.258 -6.453 1 41.22 18 PRO B O 1
ATOM 887 N N . GLU B 1 19 ? 15.203 -10.039 -4.777 1 41.81 19 GLU B N 1
ATOM 888 C CA . GLU B 1 19 ? 13.977 -10.82 -4.863 1 41.81 19 GLU B CA 1
ATOM 889 C C . GLU B 1 19 ? 13.297 -10.633 -6.215 1 41.81 19 GLU B C 1
ATOM 891 O O . GLU B 1 19 ? 12.531 -11.492 -6.656 1 41.81 19 GLU B O 1
ATOM 896 N N . GLU B 1 20 ? 13.516 -9.531 -6.77 1 43.38 20 GLU B N 1
ATOM 897 C CA . GLU B 1 20 ? 12.961 -9.367 -8.109 1 43.38 20 GLU B CA 1
ATOM 898 C C . GLU B 1 20 ? 13.523 -10.406 -9.07 1 43.38 20 GLU B C 1
ATOM 900 O O . GLU B 1 20 ? 12.82 -10.875 -9.969 1 43.38 20 GLU B O 1
ATOM 905 N N . GLN B 1 21 ? 14.781 -10.672 -8.906 1 44.62 21 GLN B N 1
ATOM 906 C CA . GLN B 1 21 ? 15.406 -11.633 -9.805 1 44.62 21 GLN B CA 1
ATOM 907 C C . GLN B 1 21 ? 14.727 -13 -9.711 1 44.62 21 GLN B C 1
ATOM 909 O O . GLN B 1 21 ? 14.625 -13.719 -10.703 1 44.62 21 GLN B O 1
ATOM 914 N N . GLU B 1 22 ? 14.312 -13.391 -8.617 1 45.62 22 GLU B N 1
ATOM 915 C CA . GLU B 1 22 ? 13.75 -14.734 -8.523 1 45.62 22 GLU B CA 1
ATOM 916 C C . GLU B 1 22 ? 12.438 -14.844 -9.281 1 45.62 22 GLU B C 1
ATOM 918 O O . GLU B 1 22 ? 12.133 -15.883 -9.867 1 45.62 22 GLU B O 1
ATOM 923 N N . LEU B 1 23 ? 11.641 -13.82 -9.242 1 45.06 23 LEU B N 1
ATOM 924 C CA . LEU B 1 23 ? 10.32 -13.953 -9.852 1 45.06 23 LEU B CA 1
ATOM 925 C C . LEU B 1 23 ? 10.438 -14.078 -11.367 1 45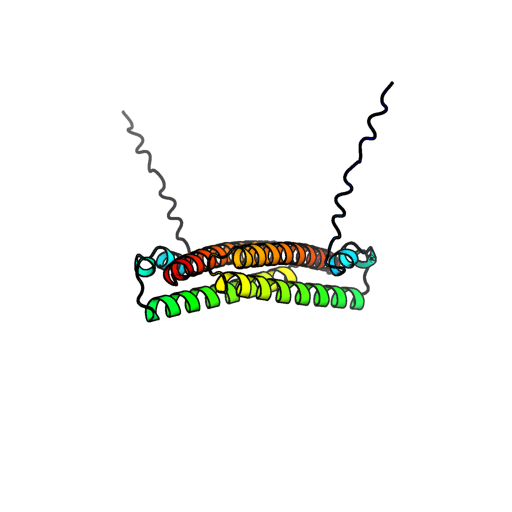.06 23 LEU B C 1
ATOM 927 O O . LEU B 1 23 ? 9.5 -14.547 -12.023 1 45.06 23 LEU B O 1
ATOM 931 N N . LEU B 1 24 ? 11.367 -13.352 -11.945 1 46.16 24 LEU B N 1
ATOM 932 C CA . LEU B 1 24 ? 11.586 -13.656 -13.352 1 46.16 24 LEU B CA 1
ATOM 933 C C . LEU B 1 24 ? 12.156 -15.062 -13.516 1 46.16 24 LEU B C 1
ATOM 935 O O . LEU B 1 24 ? 12.5 -15.477 -14.625 1 46.16 24 LEU B O 1
ATOM 939 N N . ASP B 1 25 ? 12.32 -15.812 -12.453 1 46.12 25 ASP B N 1
ATOM 940 C CA . ASP B 1 25 ? 12.852 -17.172 -12.492 1 46.12 25 ASP B CA 1
ATOM 941 C C . ASP B 1 25 ? 11.898 -18.109 -13.211 1 46.12 25 ASP B C 1
ATOM 943 O O . ASP B 1 25 ? 10.688 -18.078 -12.969 1 46.12 25 ASP B O 1
ATOM 947 N N . PRO B 1 26 ? 12.211 -18.719 -14.227 1 46.22 26 PRO B N 1
ATOM 948 C CA . PRO B 1 26 ? 11.578 -19.875 -14.875 1 46.22 26 PRO B CA 1
ATOM 949 C C . PRO B 1 26 ? 10.797 -20.75 -13.898 1 46.22 26 PRO B C 1
ATOM 951 O O . PRO B 1 26 ? 10.086 -21.656 -14.312 1 46.22 26 PRO B O 1
ATOM 954 N N . ALA B 1 27 ? 11.117 -20.609 -12.727 1 46.81 27 ALA B N 1
ATOM 955 C CA . ALA B 1 27 ? 10.5 -21.516 -11.766 1 46.81 27 ALA B CA 1
ATOM 956 C C . ALA B 1 27 ? 8.992 -21.312 -11.703 1 46.81 27 ALA B C 1
ATOM 958 O O . ALA B 1 27 ? 8.273 -22.125 -11.125 1 46.81 27 ALA B O 1
ATOM 959 N N . LEU B 1 28 ? 8.523 -20.031 -12.094 1 53.69 28 LEU B N 1
ATOM 960 C CA . LEU B 1 28 ? 7.07 -19.891 -12.156 1 53.69 28 LEU B CA 1
ATOM 961 C C . LEU B 1 28 ? 6.48 -20.766 -13.25 1 53.69 28 LEU B C 1
ATOM 963 O O . LEU B 1 28 ? 5.262 -20.922 -13.344 1 53.69 28 LEU B O 1
ATOM 967 N N . ALA B 1 29 ? 7.199 -21.188 -14.172 1 53.72 29 ALA B N 1
ATOM 968 C CA . ALA B 1 29 ? 6.652 -21.969 -15.273 1 53.72 29 ALA B CA 1
ATOM 969 C C . ALA B 1 29 ? 5.969 -23.234 -14.766 1 53.72 29 ALA B C 1
ATOM 971 O O . ALA B 1 29 ? 4.969 -23.688 -15.328 1 53.72 29 ALA B O 1
ATOM 972 N N . ALA B 1 30 ? 6.539 -23.906 -13.836 1 57.38 30 ALA B N 1
ATOM 973 C CA . ALA B 1 30 ? 5.867 -25.141 -13.43 1 57.38 30 ALA B CA 1
ATOM 974 C C . ALA B 1 30 ? 6.234 -25.516 -12 1 57.38 30 ALA B C 1
ATOM 976 O O . ALA B 1 30 ? 6.902 -26.531 -11.766 1 57.38 30 ALA B O 1
ATOM 977 N N . PRO B 1 31 ? 5.891 -24.5 -11.133 1 64.75 31 PRO B N 1
ATOM 978 C CA . PRO B 1 31 ? 6.391 -24.844 -9.797 1 64.75 31 PRO B CA 1
ATOM 979 C C . PRO B 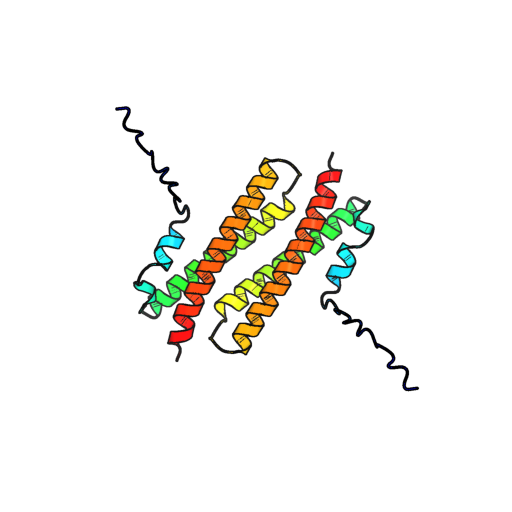1 31 ? 5.539 -25.906 -9.109 1 64.75 31 PRO B C 1
ATOM 981 O O . PRO B 1 31 ? 4.344 -26.016 -9.391 1 64.75 31 PRO B O 1
ATOM 984 N N . THR B 1 32 ? 6.215 -26.859 -8.5 1 74.81 32 THR B N 1
ATOM 985 C CA . THR B 1 32 ? 5.492 -27.719 -7.566 1 74.81 32 THR B CA 1
ATOM 986 C C . THR B 1 32 ? 4.609 -26.875 -6.645 1 74.81 32 THR B C 1
ATOM 988 O O . THR B 1 32 ? 4.824 -25.672 -6.492 1 74.81 32 THR B O 1
ATOM 991 N N . PRO B 1 33 ? 3.564 -27.453 -6.207 1 80.75 33 PRO B N 1
ATOM 992 C CA . PRO B 1 33 ? 2.701 -26.734 -5.266 1 80.75 33 PRO B CA 1
ATOM 993 C C . PRO B 1 33 ? 3.477 -26.125 -4.102 1 80.75 33 PRO B C 1
ATOM 995 O O . PRO B 1 33 ? 3.146 -25.031 -3.637 1 80.75 33 PRO B O 1
ATOM 998 N N . GLN B 1 34 ? 4.445 -26.781 -3.713 1 83.5 34 GLN B N 1
ATOM 999 C CA . GLN B 1 34 ? 5.254 -26.297 -2.602 1 83.5 34 GLN B CA 1
ATOM 1000 C C . GLN B 1 34 ? 6.035 -25.047 -2.994 1 83.5 34 GLN B C 1
ATOM 1002 O O . GLN B 1 34 ? 6.086 -24.078 -2.234 1 83.5 34 GLN B O 1
ATOM 1007 N N . LYS B 1 35 ? 6.598 -25.109 -4.164 1 82.06 35 LYS B N 1
ATOM 1008 C CA . LYS B 1 35 ? 7.355 -23.953 -4.652 1 82.06 35 LYS B CA 1
ATOM 1009 C C . LYS B 1 35 ? 6.434 -22.766 -4.922 1 82.06 35 LYS B C 1
ATOM 1011 O O . LYS B 1 35 ? 6.797 -21.625 -4.648 1 82.06 35 LYS B O 1
ATOM 1016 N N . ALA B 1 36 ? 5.27 -23.062 -5.387 1 82.44 36 ALA B N 1
ATOM 1017 C CA . ALA B 1 36 ? 4.273 -22.031 -5.621 1 82.44 36 ALA B CA 1
ATOM 1018 C C . ALA B 1 36 ? 3.879 -21.344 -4.316 1 82.44 36 ALA B C 1
ATOM 1020 O O . ALA B 1 36 ? 3.789 -20.109 -4.254 1 82.44 36 ALA B O 1
ATOM 1021 N N . ALA B 1 37 ? 3.715 -22.141 -3.307 1 86.69 37 ALA B N 1
ATOM 1022 C CA . ALA B 1 37 ? 3.34 -21.609 -2 1 86.69 37 ALA B CA 1
ATOM 1023 C C . ALA B 1 37 ? 4.453 -20.75 -1.422 1 86.69 37 ALA B C 1
ATOM 1025 O O . ALA B 1 37 ? 4.184 -19.703 -0.821 1 86.69 37 ALA B O 1
ATOM 1026 N N . GLN B 1 38 ? 5.648 -21.203 -1.717 1 88.94 38 GLN B N 1
ATOM 1027 C CA . GLN B 1 38 ? 6.797 -20.453 -1.215 1 88.94 38 GLN B CA 1
ATOM 1028 C C . GLN B 1 38 ? 6.914 -19.094 -1.903 1 88.94 38 GLN B C 1
ATOM 1030 O O . GLN B 1 38 ? 7.176 -18.078 -1.251 1 88.94 38 GLN B O 1
ATOM 1035 N N . LEU B 1 39 ? 6.711 -19.078 -3.117 1 88.69 39 LEU B N 1
ATOM 1036 C CA . LEU B 1 39 ? 6.797 -17.844 -3.879 1 88.69 39 LEU B CA 1
ATOM 1037 C C . LEU B 1 39 ? 5.691 -16.875 -3.465 1 88.69 39 LEU B C 1
ATOM 1039 O O . LEU B 1 39 ? 5.93 -15.664 -3.336 1 88.69 39 LEU B O 1
ATOM 1043 N N . ARG B 1 40 ? 4.543 -17.453 -3.236 1 90.75 40 ARG B N 1
ATOM 1044 C CA . ARG B 1 40 ? 3.426 -16.641 -2.785 1 90.75 40 ARG B CA 1
ATOM 1045 C C . ARG B 1 40 ? 3.721 -16.016 -1.428 1 90.75 40 ARG B C 1
ATOM 1047 O O . ARG B 1 40 ? 3.41 -14.836 -1.199 1 90.75 40 ARG B O 1
ATOM 1054 N N . GLN B 1 41 ? 4.305 -16.766 -0.626 1 93.44 41 GLN B N 1
ATOM 1055 C CA . GLN B 1 41 ? 4.648 -16.266 0.7 1 93.44 41 GLN B CA 1
ATOM 1056 C C . GLN B 1 41 ? 5.699 -15.164 0.617 1 93.44 41 GLN B C 1
ATOM 1058 O O . GLN B 1 41 ? 5.594 -14.141 1.303 1 93.44 41 GLN B O 1
ATOM 1063 N N . LYS B 1 42 ? 6.652 -15.375 -0.205 1 93.44 42 LYS B N 1
ATOM 1064 C CA . LYS B 1 42 ? 7.711 -14.383 -0.371 1 93.44 42 LYS B CA 1
ATOM 1065 C C . LYS B 1 42 ? 7.156 -13.086 -0.942 1 93.44 42 LYS B C 1
ATOM 1067 O O . LYS B 1 42 ? 7.516 -12 -0.482 1 93.44 42 LYS B O 1
ATOM 1072 N N . ALA B 1 43 ? 6.324 -13.227 -1.864 1 94.31 43 ALA B N 1
ATOM 1073 C CA . ALA B 1 43 ? 5.699 -12.047 -2.463 1 94.31 43 ALA B CA 1
ATOM 1074 C C . ALA B 1 43 ? 4.84 -11.305 -1.444 1 94.31 43 ALA B C 1
ATOM 1076 O O . ALA B 1 43 ? 4.867 -10.07 -1.379 1 94.31 43 ALA B O 1
ATOM 1077 N N . SER B 1 44 ? 4.117 -12.023 -0.676 1 95.94 44 SER B N 1
ATOM 1078 C CA . SER B 1 44 ? 3.275 -11.438 0.361 1 95.94 44 SER B CA 1
ATOM 1079 C C . SER B 1 44 ? 4.113 -10.672 1.383 1 95.94 44 SER B C 1
ATOM 1081 O O . SER B 1 44 ? 3.768 -9.555 1.765 1 95.94 44 SER B O 1
ATOM 1083 N N . HIS B 1 45 ? 5.164 -11.234 1.762 1 97.25 45 HIS B N 1
ATOM 1084 C CA . HIS B 1 45 ? 6.027 -10.617 2.76 1 97.25 45 HIS B CA 1
ATOM 1085 C C . HIS B 1 45 ? 6.656 -9.328 2.223 1 97.25 45 HIS B C 1
ATOM 1087 O O . HIS B 1 45 ? 6.684 -8.312 2.916 1 97.25 45 HIS B O 1
ATOM 1093 N N . TRP B 1 46 ? 7.129 -9.43 1.046 1 97.5 46 TRP B N 1
ATOM 1094 C CA . TRP B 1 46 ? 7.75 -8.25 0.453 1 97.5 46 TRP B CA 1
ATOM 1095 C C . TRP B 1 46 ? 6.734 -7.125 0.291 1 97.5 46 TRP B C 1
ATOM 1097 O O . TRP B 1 46 ? 7.023 -5.969 0.611 1 97.5 46 TRP B O 1
ATOM 1107 N N . LEU B 1 47 ? 5.562 -7.488 -0.15 1 97.94 47 LEU B N 1
ATOM 1108 C CA . LEU B 1 47 ? 4.52 -6.488 -0.328 1 97.94 47 LEU B CA 1
ATOM 1109 C C . LEU B 1 47 ? 4.148 -5.844 1.004 1 97.94 47 LEU B C 1
ATOM 1111 O O . LEU B 1 47 ? 4.027 -4.621 1.096 1 97.94 47 LEU B O 1
ATOM 1115 N N . SER B 1 48 ? 4.035 -6.629 2.014 1 98.25 48 SER B N 1
ATOM 1116 C CA . SER B 1 48 ? 3.699 -6.121 3.34 1 98.25 48 SER B CA 1
ATOM 1117 C C . SER B 1 48 ? 4.773 -5.164 3.852 1 98.25 48 SER B C 1
ATOM 1119 O O . SER B 1 48 ? 4.461 -4.098 4.379 1 98.25 48 SER B O 1
ATOM 1121 N N . ARG B 1 49 ? 5.98 -5.555 3.66 1 98.25 49 ARG B N 1
ATOM 1122 C CA . ARG B 1 49 ? 7.086 -4.715 4.109 1 98.25 49 ARG B CA 1
ATOM 1123 C C . ARG B 1 49 ? 7.121 -3.395 3.35 1 98.25 49 ARG B C 1
ATOM 1125 O O . ARG B 1 49 ? 7.293 -2.332 3.949 1 98.25 49 ARG B O 1
ATOM 1132 N N . ALA B 1 50 ? 6.953 -3.477 2.092 1 98.38 50 ALA B N 1
ATOM 1133 C CA . ALA B 1 50 ? 6.977 -2.275 1.261 1 98.38 50 ALA B CA 1
ATOM 1134 C C . ALA B 1 50 ? 5.816 -1.348 1.603 1 98.38 50 ALA B C 1
ATOM 1136 O O . ALA B 1 50 ? 5.969 -0.124 1.607 1 98.38 50 ALA B O 1
ATOM 1137 N N . GLN B 1 51 ? 4.66 -1.903 1.853 1 98.5 51 GLN B N 1
ATOM 1138 C CA . GLN B 1 51 ? 3.496 -1.126 2.268 1 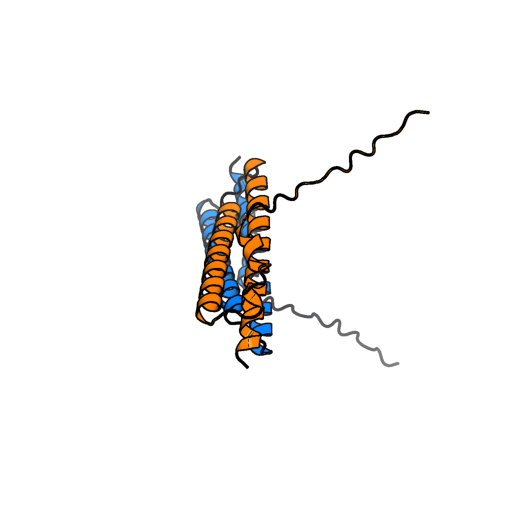98.5 51 GLN B CA 1
ATOM 1139 C C . GLN B 1 51 ? 3.764 -0.393 3.578 1 98.5 51 GLN B C 1
ATOM 1141 O O . GLN B 1 51 ? 3.443 0.791 3.711 1 98.5 51 GLN B O 1
ATOM 1146 N N . LYS B 1 52 ? 4.324 -1.022 4.484 1 98.38 52 LYS B N 1
ATOM 1147 C CA . LYS B 1 52 ? 4.656 -0.412 5.7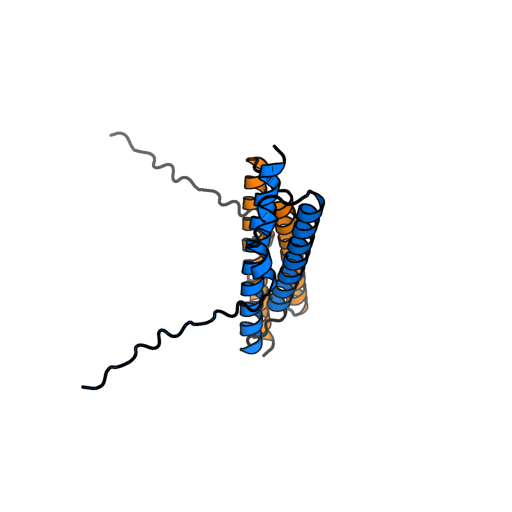7 1 98.38 52 LYS B CA 1
ATOM 1148 C C . LYS B 1 52 ? 5.664 0.719 5.598 1 98.38 52 LYS B C 1
ATOM 1150 O O . LYS B 1 52 ? 5.531 1.778 6.2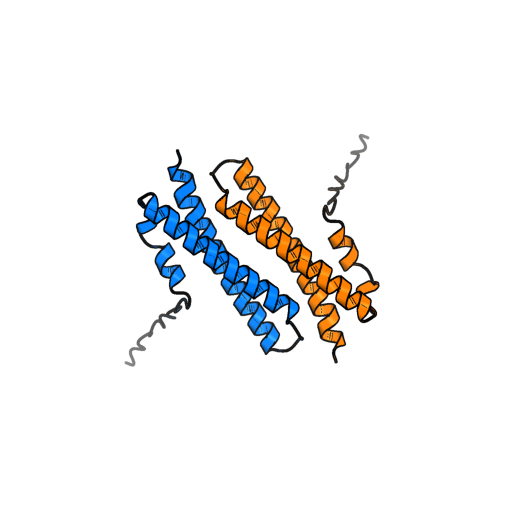11 1 98.38 52 LYS B O 1
ATOM 1155 N N . GLU B 1 53 ? 6.641 0.462 4.773 1 98.38 53 GLU B N 1
ATOM 1156 C CA . GLU B 1 53 ? 7.68 1.468 4.562 1 98.38 53 GLU B CA 1
ATOM 1157 C C . GLU B 1 53 ? 7.102 2.734 3.938 1 98.38 53 GLU B C 1
ATOM 1159 O O . GLU B 1 53 ? 7.465 3.846 4.324 1 98.38 53 GLU B O 1
ATOM 1164 N N . LEU B 1 54 ? 6.207 2.572 2.992 1 98.5 54 LEU B N 1
ATOM 1165 C CA . LEU B 1 54 ? 5.574 3.74 2.389 1 98.5 54 LEU B CA 1
ATOM 1166 C C . LEU B 1 54 ? 4.699 4.469 3.404 1 98.5 54 LEU B C 1
ATOM 1168 O O . LEU B 1 54 ? 4.711 5.699 3.471 1 98.5 54 LEU B O 1
ATOM 1172 N N . HIS B 1 55 ? 3.943 3.664 4.148 1 97.88 55 HIS B N 1
ATOM 1173 C CA . HIS B 1 55 ? 3.117 4.23 5.207 1 97.88 55 HIS B CA 1
ATOM 1174 C C . HIS B 1 55 ? 3.947 5.098 6.148 1 97.88 55 HIS B C 1
ATOM 1176 O O . HIS B 1 55 ? 3.598 6.254 6.398 1 97.88 55 HIS B O 1
ATOM 1182 N N . ASP B 1 56 ? 5.059 4.582 6.602 1 97.25 56 ASP B N 1
ATOM 1183 C CA . ASP B 1 56 ? 5.93 5.305 7.523 1 97.25 56 ASP B CA 1
ATOM 1184 C C . ASP B 1 56 ? 6.516 6.551 6.863 1 97.25 56 ASP B C 1
ATOM 1186 O O . ASP B 1 56 ? 6.609 7.605 7.492 1 97.25 56 ASP B O 1
ATOM 1190 N N . ALA B 1 57 ? 6.914 6.422 5.605 1 97.25 57 ALA B N 1
ATOM 1191 C CA . ALA B 1 57 ? 7.523 7.539 4.891 1 97.25 57 ALA B CA 1
ATOM 1192 C C . ALA B 1 57 ? 6.539 8.695 4.734 1 97.25 57 ALA B C 1
ATOM 1194 O O . ALA B 1 57 ? 6.926 9.859 4.832 1 97.25 57 ALA B O 1
ATOM 1195 N N . ILE B 1 58 ? 5.316 8.359 4.461 1 96.5 58 ILE B N 1
ATOM 1196 C CA . ILE B 1 58 ? 4.289 9.383 4.285 1 96.5 58 ILE B CA 1
ATOM 1197 C C . ILE B 1 58 ? 4.148 10.195 5.57 1 96.5 58 ILE B C 1
ATOM 1199 O O . ILE B 1 58 ? 4.18 11.43 5.539 1 96.5 58 ILE B O 1
ATOM 1203 N N . PHE B 1 59 ? 4.137 9.602 6.723 1 94.25 59 PHE B N 1
ATOM 1204 C CA . PHE B 1 59 ? 3.799 10.312 7.953 1 94.25 59 PHE B CA 1
ATOM 1205 C C . PHE B 1 59 ? 5.059 10.805 8.656 1 94.25 59 PHE B C 1
ATOM 1207 O O . PHE B 1 59 ? 4.977 11.531 9.648 1 94.25 59 PHE B O 1
ATOM 1214 N N . ALA B 1 60 ? 6.18 10.445 8.078 1 91.88 60 ALA B N 1
ATOM 1215 C CA . ALA B 1 60 ? 7.441 10.984 8.578 1 91.88 60 ALA B CA 1
ATOM 1216 C C . ALA B 1 60 ? 7.844 12.242 7.809 1 91.88 60 ALA B C 1
ATOM 1218 O O . ALA B 1 60 ? 8.828 12.898 8.148 1 91.88 60 ALA B O 1
ATOM 1219 N N . ARG B 1 61 ? 7.098 12.555 6.785 1 86.31 61 ARG B N 1
ATOM 1220 C CA . ARG B 1 61 ? 7.441 13.703 5.949 1 86.31 61 ARG B CA 1
ATOM 1221 C C . ARG B 1 61 ? 7.492 14.984 6.773 1 86.31 61 ARG B C 1
ATOM 1223 O O . ARG B 1 61 ? 6.57 15.273 7.539 1 86.31 61 ARG B O 1
ATOM 1230 N N . ASP B 1 62 ? 8.547 15.727 6.617 1 81.25 62 ASP B N 1
ATOM 1231 C CA . ASP B 1 62 ? 8.758 16.953 7.379 1 81.25 62 ASP B CA 1
ATOM 1232 C C . ASP B 1 62 ? 9.188 18.094 6.465 1 81.25 62 ASP B C 1
ATOM 1234 O O . ASP B 1 62 ? 9.688 19.125 6.938 1 81.25 62 ASP B O 1
ATOM 1238 N N . GLY B 1 63 ? 9.062 17.875 5.145 1 81.31 63 GLY B N 1
ATOM 1239 C CA . GLY B 1 63 ? 9.383 18.922 4.18 1 81.31 63 GLY B CA 1
ATOM 1240 C C . GLY B 1 63 ? 10.859 18.953 3.818 1 81.31 63 GLY B C 1
ATOM 1241 O O . GLY B 1 63 ? 11.266 19.703 2.922 1 81.31 63 GLY B O 1
ATOM 1242 N N . SER B 1 64 ? 11.695 18.188 4.453 1 86.5 64 SER B N 1
ATOM 1243 C CA . SER B 1 64 ? 13.125 18.141 4.172 1 86.5 64 SER B CA 1
ATOM 1244 C C . SER B 1 64 ? 13.422 17.312 2.926 1 86.5 64 SER B C 1
ATOM 1246 O O . SER B 1 64 ? 12.586 16.516 2.484 1 86.5 64 SER B O 1
ATOM 1248 N N . GLU B 1 65 ? 14.547 17.5 2.379 1 91.31 65 GLU B N 1
ATOM 1249 C CA . GLU B 1 65 ? 14.992 16.703 1.243 1 91.31 65 GLU B CA 1
ATOM 1250 C C . GLU B 1 65 ? 15.094 15.219 1.61 1 91.31 65 GLU B C 1
ATOM 1252 O O . GLU B 1 65 ? 14.734 14.352 0.813 1 91.31 65 GLU B O 1
ATOM 1257 N N . ALA B 1 66 ? 15.57 14.984 2.781 1 92.69 66 ALA B N 1
ATOM 1258 C CA . ALA B 1 66 ? 15.672 13.609 3.254 1 92.69 66 ALA B CA 1
ATOM 1259 C C . ALA B 1 66 ? 14.297 12.938 3.307 1 92.69 66 ALA B C 1
ATOM 1261 O O . ALA B 1 66 ? 14.156 11.766 2.941 1 92.69 66 ALA B O 1
ATOM 1262 N N . GLY B 1 67 ? 13.297 13.68 3.768 1 91.25 67 GLY B N 1
ATOM 1263 C CA . GLY B 1 67 ? 11.938 13.164 3.807 1 91.25 67 GLY B CA 1
ATOM 1264 C C . GLY B 1 67 ? 11.359 12.891 2.43 1 91.25 67 GLY B C 1
ATOM 1265 O O . GLY B 1 67 ? 10.688 11.883 2.225 1 91.25 67 GLY B O 1
ATOM 1266 N N . LEU B 1 68 ? 11.68 13.75 1.529 1 91.62 68 LEU B N 1
ATOM 1267 C CA . LEU B 1 68 ? 11.227 13.562 0.156 1 91.62 68 LEU B CA 1
ATOM 1268 C C . LEU B 1 68 ? 11.891 12.344 -0.478 1 91.62 68 LEU B C 1
ATOM 1270 O O . LEU B 1 68 ? 11.234 11.57 -1.183 1 91.62 68 LEU B O 1
ATOM 1274 N N . ASP B 1 69 ? 13.148 12.219 -0.235 1 95.25 69 ASP B N 1
ATOM 1275 C CA . ASP B 1 69 ? 13.891 11.078 -0.765 1 95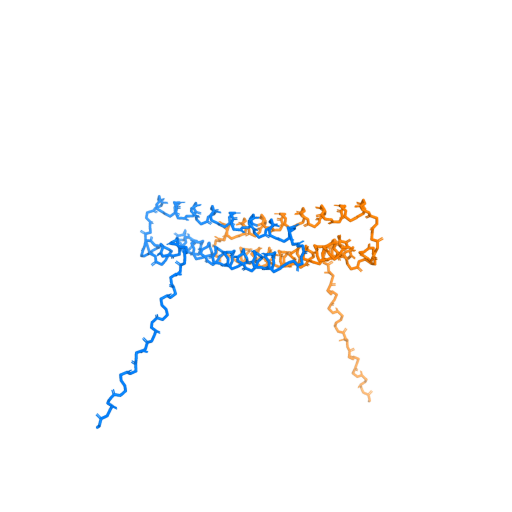.25 69 ASP B CA 1
ATOM 1276 C C . ASP B 1 69 ? 13.367 9.766 -0.183 1 95.25 69 ASP B C 1
ATOM 1278 O O . ASP B 1 69 ? 13.25 8.773 -0.897 1 95.25 69 ASP B O 1
ATOM 1282 N N . ARG B 1 70 ? 13.133 9.766 1.054 1 95.88 70 ARG B N 1
ATOM 1283 C CA . ARG B 1 70 ? 12.609 8.578 1.713 1 95.88 70 ARG B CA 1
ATOM 1284 C C . ARG B 1 70 ? 11.266 8.164 1.106 1 95.88 70 ARG B C 1
ATOM 1286 O O . ARG B 1 70 ? 11.031 6.98 0.857 1 95.88 70 ARG B O 1
ATOM 1293 N N . TYR B 1 71 ? 10.484 9.141 0.893 1 96 71 TYR B N 1
ATOM 1294 C CA . TYR B 1 71 ? 9.195 8.859 0.281 1 96 71 TYR B CA 1
ATOM 1295 C C . TYR B 1 71 ? 9.367 8.297 -1.127 1 96 71 TYR B C 1
ATOM 1297 O O . TYR B 1 71 ? 8.734 7.305 -1.489 1 96 71 TYR B O 1
ATOM 1305 N N . ALA B 1 72 ? 10.125 8.914 -1.858 1 97.06 72 ALA B N 1
ATOM 1306 C CA . ALA B 1 72 ? 10.359 8.469 -3.23 1 97.06 72 ALA B CA 1
ATOM 1307 C C . ALA B 1 72 ? 10.883 7.035 -3.262 1 97.06 72 ALA B C 1
ATOM 1309 O O . ALA B 1 72 ? 10.453 6.227 -4.086 1 97.06 72 ALA B O 1
ATOM 1310 N N . SER B 1 73 ? 11.805 6.742 -2.398 1 98 73 SER B N 1
ATOM 1311 C CA . SER B 1 73 ? 12.375 5.402 -2.314 1 98 73 SER B CA 1
ATOM 1312 C C . SER B 1 73 ? 11.328 4.379 -1.897 1 98 73 SER B C 1
ATOM 1314 O O . SER B 1 73 ? 11.25 3.291 -2.471 1 98 73 SER B O 1
ATOM 1316 N N . ALA B 1 74 ? 10.555 4.727 -0.938 1 98.19 74 ALA B N 1
ATOM 1317 C CA . ALA B 1 74 ? 9.508 3.822 -0.466 1 98.19 74 ALA B CA 1
ATOM 1318 C C . ALA B 1 74 ? 8.469 3.566 -1.555 1 98.19 74 ALA B C 1
ATOM 1320 O O . ALA B 1 74 ? 7.996 2.439 -1.718 1 98.19 74 ALA B O 1
ATOM 1321 N N . ARG B 1 75 ? 8.188 4.582 -2.268 1 97.69 75 ARG B N 1
ATOM 1322 C CA . ARG B 1 75 ? 7.23 4.441 -3.359 1 97.69 75 ARG B CA 1
ATOM 1323 C C . ARG B 1 75 ? 7.762 3.51 -4.441 1 97.69 75 ARG B C 1
ATOM 1325 O O . ARG B 1 75 ? 7.043 2.631 -4.922 1 97.69 75 ARG B O 1
ATOM 1332 N N . ALA B 1 76 ? 8.953 3.709 -4.738 1 97.38 76 ALA B N 1
ATOM 1333 C CA . ALA B 1 76 ? 9.586 2.865 -5.75 1 97.38 76 ALA B CA 1
ATOM 1334 C C . ALA B 1 76 ? 9.617 1.405 -5.305 1 97.38 76 ALA B C 1
ATOM 1336 O O . ALA B 1 76 ? 9.344 0.503 -6.102 1 97.38 76 ALA B O 1
ATOM 1337 N N . GLU B 1 77 ? 9.953 1.234 -4.094 1 97.81 77 GLU B N 1
ATOM 1338 C CA . GLU B 1 77 ? 9.969 -0.121 -3.555 1 97.81 77 GLU B CA 1
ATOM 1339 C C . GLU B 1 77 ? 8.586 -0.753 -3.59 1 97.81 77 GLU B C 1
ATOM 1341 O O . GLU B 1 77 ? 8.438 -1.918 -3.967 1 97.81 77 GLU B O 1
ATOM 1346 N N . LEU B 1 78 ? 7.582 -0.047 -3.219 1 98.19 78 LEU B N 1
ATOM 1347 C CA . LEU B 1 78 ? 6.223 -0.572 -3.229 1 98.19 78 LEU B CA 1
ATOM 1348 C C . LEU B 1 78 ? 5.785 -0.924 -4.648 1 98.19 78 LEU B C 1
ATOM 1350 O O . LEU B 1 78 ? 5.148 -1.957 -4.867 1 98.19 78 LEU B O 1
ATOM 1354 N N . ASP B 1 79 ? 6.121 -0.11 -5.559 1 96.62 79 ASP B N 1
ATOM 1355 C CA . ASP B 1 79 ? 5.789 -0.391 -6.953 1 96.62 79 ASP B CA 1
ATOM 1356 C C . ASP B 1 79 ? 6.398 -1.715 -7.41 1 96.62 79 ASP B C 1
ATOM 1358 O O . ASP B 1 79 ? 5.734 -2.518 -8.062 1 96.62 79 ASP B O 1
ATOM 1362 N N . SER B 1 80 ? 7.617 -1.919 -7.051 1 95.75 80 SER B N 1
ATOM 1363 C CA . SER B 1 80 ? 8.305 -3.154 -7.41 1 95.75 80 SER B CA 1
ATOM 1364 C C . SER B 1 80 ? 7.68 -4.359 -6.715 1 95.75 80 SER B C 1
ATOM 1366 O O . SER B 1 80 ? 7.465 -5.398 -7.344 1 95.75 80 SER B O 1
ATOM 1368 N N . ALA B 1 81 ? 7.398 -4.215 -5.492 1 96.56 81 ALA B N 1
ATOM 1369 C CA . ALA B 1 81 ? 6.805 -5.305 -4.723 1 96.56 81 ALA B CA 1
ATOM 1370 C C . ALA B 1 81 ? 5.426 -5.668 -5.262 1 96.56 81 ALA B C 1
ATOM 1372 O O . ALA B 1 81 ? 5.078 -6.852 -5.355 1 96.56 81 ALA B O 1
ATOM 1373 N N . GLU B 1 82 ? 4.648 -4.648 -5.586 1 96.38 82 GLU B N 1
ATOM 1374 C CA . GLU B 1 82 ? 3.314 -4.887 -6.129 1 96.38 82 GLU B CA 1
ATOM 1375 C C . GLU B 1 82 ? 3.389 -5.598 -7.48 1 96.38 82 GLU B C 1
ATOM 1377 O O . GLU B 1 82 ? 2.617 -6.52 -7.746 1 96.38 82 GLU B O 1
ATOM 1382 N N . THR B 1 83 ? 4.25 -5.152 -8.281 1 94.88 83 THR B N 1
ATOM 1383 C CA . THR B 1 83 ? 4.434 -5.785 -9.586 1 94.88 83 THR B CA 1
ATOM 1384 C C . THR B 1 83 ? 4.773 -7.262 -9.43 1 94.88 83 THR B C 1
ATOM 1386 O O . THR B 1 83 ? 4.18 -8.117 -10.094 1 94.88 83 THR B O 1
ATOM 1389 N N . TRP B 1 84 ? 5.684 -7.547 -8.57 1 92.75 84 TRP B N 1
ATOM 1390 C CA . TRP B 1 84 ? 6.078 -8.93 -8.336 1 92.75 84 TRP B CA 1
ATOM 1391 C C . TRP B 1 84 ? 4.918 -9.742 -7.766 1 92.75 84 TRP B C 1
ATOM 1393 O O . TRP B 1 84 ? 4.672 -10.875 -8.195 1 92.75 84 TRP B O 1
ATOM 1403 N N . ALA B 1 85 ? 4.227 -9.195 -6.824 1 94.5 85 ALA B N 1
ATOM 1404 C CA . ALA B 1 85 ? 3.092 -9.875 -6.207 1 94.5 85 ALA B CA 1
ATOM 1405 C C . ALA B 1 85 ? 2.027 -10.227 -7.242 1 94.5 85 ALA B C 1
ATOM 1407 O O . ALA B 1 85 ? 1.475 -11.328 -7.23 1 94.5 85 ALA B O 1
ATOM 1408 N N . LEU B 1 86 ? 1.804 -9.289 -8.133 1 92.81 86 LEU B N 1
ATOM 1409 C CA . LEU B 1 86 ? 0.81 -9.516 -9.172 1 92.81 86 LEU B CA 1
ATOM 1410 C C . LEU B 1 86 ? 1.262 -10.625 -10.125 1 92.81 86 LEU B C 1
ATOM 1412 O O . LEU B 1 86 ? 0.461 -11.469 -10.523 1 92.81 86 LEU B O 1
ATOM 1416 N N . ARG B 1 87 ? 2.484 -10.656 -10.461 1 89.06 87 ARG B N 1
ATOM 1417 C CA . ARG B 1 87 ? 3.031 -11.695 -11.328 1 89.06 87 ARG B CA 1
ATOM 1418 C C . ARG B 1 87 ? 2.914 -13.07 -10.68 1 89.06 87 ARG B C 1
ATOM 1420 O O . ARG B 1 87 ? 2.529 -14.039 -11.328 1 89.06 87 ARG B O 1
ATOM 1427 N N . VAL B 1 88 ? 3.271 -13.117 -9.445 1 87.88 88 VAL B N 1
ATOM 1428 C CA . VAL B 1 88 ? 3.201 -14.367 -8.695 1 87.88 88 VAL B CA 1
ATOM 1429 C C . VAL B 1 88 ? 1.75 -14.836 -8.602 1 87.88 88 VAL B C 1
ATOM 1431 O O . VAL B 1 88 ? 1.45 -16.016 -8.844 1 87.88 88 VAL B O 1
ATOM 1434 N N . ALA B 1 89 ? 0.848 -13.969 -8.289 1 87.25 89 ALA B N 1
ATOM 1435 C CA . ALA B 1 89 ? -0.57 -14.297 -8.164 1 87.25 89 ALA B CA 1
ATOM 1436 C C . ALA B 1 89 ? -1.14 -14.805 -9.484 1 87.25 89 ALA B C 1
ATOM 1438 O O . ALA B 1 89 ? -1.916 -15.758 -9.508 1 87.25 89 ALA B O 1
ATOM 1439 N N . GLU B 1 90 ? -0.788 -14.203 -10.562 1 83.44 90 GLU B N 1
ATOM 1440 C CA . GLU B 1 90 ? -1.274 -14.578 -11.883 1 83.44 90 GLU B CA 1
ATOM 1441 C C . GLU B 1 90 ? -0.724 -15.938 -12.312 1 83.44 90 GLU B C 1
ATOM 1443 O O . GLU B 1 90 ? -1.438 -16.75 -12.914 1 83.44 90 GLU B O 1
ATOM 1448 N N . ALA B 1 91 ? 0.484 -16.141 -12.055 1 78.06 91 ALA B N 1
ATOM 1449 C CA . ALA B 1 91 ? 1.133 -17.391 -12.445 1 78.06 91 ALA B CA 1
ATOM 1450 C C . ALA B 1 91 ? 0.461 -18.594 -11.781 1 78.06 91 ALA B C 1
ATOM 1452 O O . ALA B 1 91 ? 0.352 -19.656 -12.383 1 78.06 91 ALA B O 1
ATOM 1453 N N . PHE B 1 92 ? -0.155 -18.406 -10.656 1 75.75 92 PHE B N 1
ATOM 1454 C CA . PHE B 1 92 ? -0.682 -19.562 -9.93 1 75.75 92 PHE B CA 1
ATOM 1455 C C . PHE B 1 92 ? -2.205 -19.594 -10 1 75.75 92 PHE B C 1
ATOM 1457 O O . PHE B 1 92 ? -2.826 -20.594 -9.633 1 75.75 92 PHE B O 1
ATOM 1464 N N . ALA B 1 93 ? -2.824 -18.531 -10.258 1 68.62 93 ALA B N 1
ATOM 1465 C CA . ALA B 1 93 ? -4.262 -18.547 -10.516 1 68.62 93 ALA B CA 1
ATOM 1466 C C . ALA B 1 93 ? -4.586 -19.375 -11.766 1 68.62 93 ALA B C 1
ATOM 1468 O O . ALA B 1 93 ? -5.617 -20.047 -11.82 1 68.62 93 ALA B O 1
ATOM 1469 N N . ILE B 1 94 ? -3.832 -19.25 -12.742 1 56.47 94 ILE B N 1
ATOM 1470 C CA . ILE B 1 94 ? -4.055 -19.984 -13.977 1 56.47 94 ILE B CA 1
ATOM 1471 C C . ILE B 1 94 ? -3.865 -21.484 -13.719 1 56.47 94 ILE B C 1
ATOM 1473 O O . ILE B 1 94 ? -4.543 -22.312 -14.328 1 56.47 94 ILE B O 1
ATOM 1477 N N . ARG B 1 95 ? -3.08 -21.891 -12.781 1 54 95 ARG B N 1
ATOM 1478 C CA . ARG B 1 95 ? -2.811 -23.328 -12.641 1 54 95 ARG B CA 1
ATOM 1479 C C . ARG B 1 95 ? -3.922 -24.016 -11.859 1 54 95 ARG B C 1
ATOM 1481 O O . ARG B 1 95 ? -3.986 -25.25 -11.82 1 54 95 ARG B O 1
ATOM 1488 N N . ARG B 1 96 ? -4.738 -23.234 -11.234 1 50.5 96 ARG B N 1
ATOM 1489 C CA . ARG B 1 96 ? -5.785 -23.953 -10.5 1 50.5 96 ARG B CA 1
ATOM 1490 C C . ARG B 1 96 ? -6.805 -24.547 -11.461 1 50.5 96 ARG B C 1
ATOM 1492 O O . ARG B 1 96 ? -7.547 -25.469 -11.086 1 50.5 96 ARG B O 1
ATOM 1499 N N . ASP B 1 97 ? -6.973 -24.172 -12.711 1 41.91 97 ASP B N 1
ATOM 1500 C CA . ASP B 1 97 ? -7.844 -24.969 -13.57 1 41.91 97 ASP B CA 1
ATOM 1501 C C . ASP B 1 97 ? -7.133 -26.234 -14.062 1 41.91 97 ASP B C 1
ATOM 1503 O O . ASP B 1 97 ? -5.938 -26.203 -14.367 1 41.91 97 ASP B O 1
#

Secondary structure (DSSP, 8-state):
---------------S-HHHHHHTSGGGTS--HHHHHHHHHHHHHHHHHHHHHHHHHHHH--SSHHHHHHHHHHHHHHHHHHHHHHHHHHHHHGGG-/---------------S-HHHHHHTSGGGTS--HHHHHHHHHHHHHHHHHHHHHHHHHHHH--SSHHHHHHHHHHHHHHHHHHHHHHHHHHHHHGGG-